Protein AF-A0A8J8WD95-F1 (afdb_monomer_lite)

Organism: Chionoecetes opilio (NCBI:txid41210)

Radius of gyration: 39.75 Å; chains: 1; bounding box: 121×98×75 Å

Sequence (365 aa):
MAEVPPQQRPQPRNYRQRRDVFNDLSDAELIRRYRLDREGILFVTNLVRAALESDTMRNNPLTPELKGLKRLKEEMAALRTPMLAGVMARLGRLSVCCPAPRTPAPRPTPLTCAFNHARLAPCCPTLHTSSSQRGLKEFFDDEKHWGDFEVKVGRAWKIDELRIKSNEDLHKLWYVLLKEKNMLLTMEHACEEDYQLFPSPERIDKVEESMKHLEAVVEERNRAYWLLETGKDGSRPQAMVTDELGRREVKEFTEHAEPNYLNPKFRRERDVADIRKFTLLMKEKQYLEKRKVRIRMRGHVCMLLRRFPHMDMDVLQQKYPDVNVRSLRRQKRSLGHHLYNQIKLWGAREGWEVSCQDVYTCFTV

Foldseek 3Di:
DDDDDDDDDDDDPPPDDPDPVLVVDDPVVCCVPPVQDPVSNVVVCVVCVVVVPPPPCPPPDQDPVNVVVVVVVVVVVVVPDDDDDDDDDDDDDDDDDDDDDDDDDDDDDDDDDDDDDDDDDPPDPPDPPDDDCPDPCLLADDPVCPPPLEDDDDAADDLVVLLVDDPVVLVVVLVVLVSVLNSQVSQVVVCVVVVHDRRPPVSNVSSVVNNVSSVVSVLVVQQVVCCVPPVGRPDQDWDQDQDLLRDGDIDGDDDDPDDLVPDVVNPDDHDPPVSVVSVVVVVVVVVVVVVVVLVVLLLVLLVCCQVPVPDDQVVSCVVPVPDDSVVSNQDPSSHHPVRVVVVVVVCVVPVDPDRSPPVVVVPPD

InterPro domains:
  IPR010729 Large ribosomal subunit protein uL29m, mitochondrial [PF06984] (136-221)
  IPR010729 Large ribosomal subunit protein uL29m, mitochondrial [PTHR21183] (128-271)
  IPR038340 MRP-L47 superfamily, mitochondrial [G3DSA:6.10.330.20] (130-230)

Secondary structure (DSSP, 8-state):
--PPPPPPPPPP--------HHHHS-HHHHHHHH---HHHHHHHHHHHHHHHHS--TTSSPPPHHHHHHHHHHHHHHHT---------------------------------------------------S---GGGGGS--TTSTT-S-----PPPPHHHHHTS-HHHHHHHHHHHHHHHHHHHHHHHHHHHTTPPPS-THHHHHHHHHHHHHHHHHHHHHHHHHHHHTSS--SPPEEEEE-TTS-EEEEEPPP-SS-TTT-GGG-----HHHHHHHHHHHHHHHHHHHHHHHHHHHHHHHHHHHH-TT--HHHHHHH-TTS-HHHHHTSGGGS-HHHHHHHHHHHHHH-----TTSSSSSS--

pLDDT: mean 74.05, std 21.02, range [28.78, 98.19]

Structure (mmCIF, N/CA/C/O backbone):
data_AF-A0A8J8WD95-F1
#
_entry.id   AF-A0A8J8WD95-F1
#
loop_
_atom_site.group_PDB
_atom_site.id
_atom_site.type_symbol
_atom_site.label_atom_id
_atom_site.label_alt_id
_atom_site.label_comp_id
_atom_site.label_asym_id
_atom_site.label_entity_id
_atom_site.label_seq_id
_atom_site.pdbx_PDB_ins_code
_atom_site.Cartn_x
_atom_site.Cartn_y
_atom_site.Cartn_z
_atom_site.occupancy
_atom_site.B_iso_or_equiv
_atom_site.auth_seq_id
_atom_site.auth_comp_id
_atom_site.auth_asym_id
_atom_site.auth_atom_id
_atom_site.pdbx_PDB_model_num
ATOM 1 N N . MET A 1 1 ? 74.984 -5.445 43.202 1.00 45.16 1 MET A N 1
ATOM 2 C CA . MET A 1 1 ? 74.396 -4.121 42.921 1.00 45.16 1 MET A CA 1
ATOM 3 C C . MET A 1 1 ? 74.314 -3.973 41.416 1.00 45.16 1 MET A C 1
ATOM 5 O O . MET A 1 1 ? 75.352 -3.901 40.778 1.00 45.16 1 MET A O 1
ATOM 9 N N . ALA A 1 2 ? 73.110 -4.043 40.855 1.00 46.84 2 ALA A N 1
ATOM 10 C CA . ALA A 1 2 ? 72.855 -3.724 39.456 1.00 46.84 2 ALA A CA 1
ATOM 11 C C . ALA A 1 2 ? 71.794 -2.621 39.461 1.00 46.84 2 ALA A C 1
ATOM 13 O O . ALA A 1 2 ? 70.685 -2.831 39.953 1.00 46.84 2 ALA A O 1
ATOM 14 N N . GLU A 1 3 ? 72.201 -1.426 39.042 1.00 47.44 3 GLU A N 1
ATOM 15 C CA . GLU A 1 3 ? 71.386 -0.215 39.035 1.00 47.44 3 GLU A CA 1
ATOM 16 C C . GLU A 1 3 ? 70.260 -0.338 38.003 1.00 47.44 3 GLU A C 1
ATOM 18 O O . GLU A 1 3 ? 70.488 -0.651 36.835 1.00 47.44 3 GLU A O 1
ATOM 23 N N . VAL A 1 4 ? 69.025 -0.099 38.448 1.00 57.19 4 VAL A N 1
ATOM 24 C CA . VAL A 1 4 ? 67.854 0.006 37.572 1.00 57.19 4 VAL A CA 1
ATOM 25 C C . VAL A 1 4 ? 67.937 1.355 36.846 1.00 57.19 4 VAL A C 1
ATOM 27 O O . VAL A 1 4 ? 68.044 2.383 37.517 1.00 57.19 4 VAL A O 1
ATOM 30 N N . PRO A 1 5 ? 67.885 1.399 35.502 1.00 54.12 5 PRO A N 1
ATOM 31 C CA . PRO A 1 5 ? 67.990 2.656 34.774 1.00 54.12 5 PRO A CA 1
ATOM 32 C C . PRO A 1 5 ? 66.756 3.540 35.032 1.00 54.12 5 PRO A C 1
ATOM 34 O O . PRO A 1 5 ? 65.645 3.024 35.199 1.00 54.12 5 PRO A O 1
ATOM 37 N N . PRO A 1 6 ? 66.917 4.876 35.064 1.00 52.28 6 PRO A N 1
ATOM 38 C CA . PRO A 1 6 ? 65.838 5.786 35.420 1.00 52.28 6 PRO A CA 1
ATOM 39 C C . PRO A 1 6 ? 64.726 5.756 34.365 1.00 52.28 6 PRO A C 1
ATOM 41 O O . PRO A 1 6 ? 64.965 5.943 33.171 1.00 52.28 6 PRO A O 1
ATOM 44 N N . GLN A 1 7 ? 63.486 5.551 34.817 1.00 54.94 7 GLN A N 1
ATOM 45 C CA . GLN A 1 7 ? 62.306 5.658 33.964 1.00 54.94 7 GLN A CA 1
ATOM 46 C C . GLN A 1 7 ? 62.182 7.092 33.433 1.00 54.94 7 GLN A C 1
ATOM 48 O O . GLN A 1 7 ? 62.094 8.054 34.200 1.00 54.94 7 GLN A O 1
ATOM 53 N N . GLN A 1 8 ? 62.166 7.241 32.108 1.00 48.81 8 GLN A N 1
ATOM 54 C CA . GLN A 1 8 ? 61.904 8.521 31.458 1.00 48.81 8 GLN A CA 1
ATOM 55 C C . GLN A 1 8 ? 60.480 8.972 31.809 1.00 48.81 8 GLN A C 1
ATOM 57 O O . GLN A 1 8 ? 59.507 8.282 31.500 1.00 48.81 8 GLN A O 1
ATOM 62 N N . ARG A 1 9 ? 60.342 10.133 32.463 1.00 53.22 9 ARG A N 1
ATOM 63 C CA . ARG A 1 9 ? 59.026 10.743 32.691 1.00 53.22 9 ARG A CA 1
ATOM 64 C C . ARG A 1 9 ? 58.409 11.085 31.328 1.00 53.22 9 ARG A C 1
ATOM 66 O O . ARG A 1 9 ? 59.103 11.687 30.505 1.00 53.22 9 ARG A O 1
ATOM 73 N N . PRO A 1 10 ? 57.139 10.736 31.065 1.00 43.94 10 PRO A N 1
ATOM 74 C CA . PRO A 1 10 ? 56.500 11.086 29.805 1.00 43.94 10 PRO A CA 1
ATOM 75 C C . PRO A 1 10 ? 56.460 12.609 29.655 1.00 43.94 10 PRO A C 1
ATOM 77 O O . PRO A 1 10 ? 56.016 13.321 30.556 1.00 43.94 10 PRO A O 1
ATOM 80 N N . GLN A 1 11 ? 56.936 13.113 28.515 1.00 47.69 11 GLN A N 1
ATOM 81 C CA . GLN A 1 11 ? 56.807 14.530 28.193 1.00 47.69 11 GLN A CA 1
ATOM 82 C C . GLN A 1 11 ? 55.327 14.901 28.017 1.00 47.69 11 GLN A C 1
ATOM 84 O O . GLN A 1 11 ? 54.555 14.097 27.479 1.00 47.69 11 GLN A O 1
ATOM 89 N N . PRO A 1 12 ? 54.905 16.108 28.435 1.00 46.75 12 PRO A N 1
ATOM 90 C CA . PRO A 1 12 ? 53.540 16.555 28.213 1.00 46.75 12 PRO A CA 1
ATOM 91 C C . PRO A 1 12 ? 53.253 16.602 26.708 1.00 46.75 12 PRO A C 1
ATOM 93 O O . PRO A 1 12 ? 54.008 17.177 25.923 1.00 46.75 12 PRO A O 1
ATOM 96 N N . ARG A 1 13 ? 52.137 15.994 26.290 1.00 46.12 13 ARG A N 1
ATOM 97 C CA . ARG A 1 13 ? 51.631 16.156 24.925 1.00 46.12 13 ARG A CA 1
ATOM 98 C C . ARG A 1 13 ? 51.201 17.610 24.761 1.00 46.12 13 ARG A C 1
ATOM 100 O O . ARG A 1 13 ? 50.163 17.999 25.287 1.00 46.12 13 ARG A O 1
ATOM 107 N N . ASN A 1 14 ? 51.973 18.393 24.011 1.00 47.81 14 ASN A N 1
ATOM 108 C CA . ASN A 1 14 ? 51.517 19.688 23.518 1.00 47.81 14 ASN A CA 1
ATOM 109 C C . ASN A 1 14 ? 50.326 19.445 22.582 1.00 47.81 14 ASN A C 1
ATOM 111 O O . ASN A 1 14 ? 50.494 19.114 21.406 1.00 47.81 14 ASN A O 1
ATOM 115 N N . TYR A 1 15 ? 49.109 19.574 23.110 1.00 44.56 15 TYR A N 1
ATOM 116 C CA . TYR A 1 15 ? 47.929 19.721 22.275 1.00 44.56 15 TYR A CA 1
ATOM 117 C C . TYR A 1 15 ? 48.118 21.016 21.489 1.00 44.56 15 TYR A C 1
ATOM 119 O O . TYR A 1 15 ? 48.109 22.103 22.064 1.00 44.56 15 TYR A O 1
ATOM 127 N N . ARG A 1 16 ? 48.334 20.905 20.173 1.00 51.97 16 ARG A N 1
ATOM 128 C CA . ARG A 1 16 ? 48.239 22.067 19.287 1.00 51.97 16 ARG A CA 1
ATOM 129 C C . ARG A 1 16 ? 46.873 22.693 19.551 1.00 51.97 16 ARG A C 1
ATOM 131 O O . ARG A 1 16 ? 45.858 22.025 19.350 1.00 51.97 16 ARG A O 1
ATOM 138 N N . GLN A 1 17 ? 46.861 23.938 20.028 1.00 55.34 17 GLN A N 1
ATOM 139 C CA . GLN A 1 17 ? 45.651 24.753 20.061 1.00 55.34 17 GLN A CA 1
ATOM 140 C C . GLN A 1 17 ? 44.957 24.608 18.703 1.00 55.34 17 GLN A C 1
ATOM 142 O O . GLN A 1 17 ? 45.628 24.592 17.662 1.00 55.34 17 GLN A O 1
ATOM 147 N N . ARG A 1 18 ? 43.633 24.410 18.710 1.00 49.81 18 ARG A N 1
ATOM 148 C CA . ARG A 1 18 ? 42.853 24.373 17.470 1.00 49.81 18 ARG A CA 1
ATOM 149 C C . ARG A 1 18 ? 43.142 25.677 16.729 1.00 49.81 18 ARG A C 1
ATOM 151 O O . ARG A 1 18 ? 42.806 26.740 17.231 1.00 49.81 18 ARG A O 1
ATOM 158 N N . ARG A 1 19 ? 43.823 25.590 15.582 1.00 56.25 19 ARG A N 1
ATOM 159 C CA . ARG A 1 19 ? 44.014 26.748 14.709 1.00 56.25 19 ARG A CA 1
ATOM 160 C C . ARG A 1 19 ? 42.658 27.109 14.138 1.00 56.25 19 ARG A C 1
ATOM 162 O O . ARG A 1 19 ? 41.987 26.239 13.578 1.00 56.25 19 ARG A O 1
ATOM 169 N N . ASP A 1 20 ? 42.267 28.356 14.313 1.00 58.59 20 ASP A N 1
ATOM 170 C CA . ASP A 1 20 ? 40.992 28.847 13.832 1.00 58.59 20 ASP A CA 1
ATOM 171 C C . ASP A 1 20 ? 41.125 29.195 12.346 1.00 58.59 20 ASP A C 1
ATOM 173 O O . ASP A 1 20 ? 41.456 30.313 11.961 1.00 58.59 20 ASP A O 1
ATOM 177 N N . VAL A 1 21 ? 40.949 28.176 11.499 1.00 59.44 21 VAL A N 1
ATOM 178 C CA . VAL A 1 21 ? 41.232 28.217 10.050 1.00 59.44 21 VAL A CA 1
ATOM 179 C C . VAL A 1 21 ? 40.483 29.354 9.339 1.00 59.44 21 VAL A C 1
ATOM 181 O O . VAL A 1 21 ? 40.922 29.808 8.287 1.00 59.44 21 VAL A O 1
ATOM 184 N N . PHE A 1 22 ? 39.375 29.828 9.912 1.00 56.22 22 PHE A N 1
ATOM 185 C CA . PHE A 1 22 ? 38.544 30.886 9.341 1.00 56.22 22 PHE A CA 1
ATOM 186 C C . PHE A 1 22 ? 39.029 32.310 9.646 1.00 56.22 22 PHE A C 1
ATOM 188 O O . PHE A 1 22 ? 38.676 33.208 8.893 1.00 56.22 22 PHE A O 1
ATOM 195 N N . ASN A 1 23 ? 39.843 32.525 10.686 1.00 60.06 23 ASN A N 1
ATOM 196 C CA . ASN A 1 23 ? 40.428 33.844 10.974 1.00 60.06 23 ASN A CA 1
ATOM 197 C C . ASN A 1 23 ? 41.752 34.075 10.226 1.00 60.06 23 ASN A C 1
ATOM 199 O O . ASN A 1 23 ? 42.131 35.218 9.982 1.00 60.06 23 ASN A O 1
ATOM 203 N N . ASP A 1 24 ? 42.433 32.996 9.830 1.00 61.28 24 ASP A N 1
ATOM 204 C CA . ASP A 1 24 ? 43.736 33.062 9.158 1.00 61.28 24 ASP A CA 1
ATOM 205 C C . ASP A 1 24 ? 43.628 33.218 7.624 1.00 61.28 24 ASP A C 1
ATOM 207 O O . ASP A 1 24 ? 44.606 33.585 6.971 1.00 61.28 24 ASP A O 1
ATOM 211 N N . LEU A 1 25 ? 42.468 32.910 7.026 1.00 68.06 25 LEU A N 1
ATOM 212 C CA . LEU A 1 25 ? 42.251 32.907 5.572 1.00 68.06 25 LEU A CA 1
ATOM 213 C C . LEU A 1 25 ? 41.349 34.069 5.151 1.00 68.06 25 LEU A C 1
ATOM 215 O O . LEU A 1 25 ? 40.269 34.257 5.700 1.00 68.06 25 LEU A O 1
ATOM 219 N N . SER A 1 26 ? 41.758 34.810 4.119 1.00 72.12 26 SER A N 1
ATOM 220 C CA . SER A 1 26 ? 40.918 35.871 3.546 1.00 72.12 26 SER A CA 1
ATOM 221 C C . SER A 1 26 ? 39.673 35.299 2.847 1.00 72.12 26 SER A C 1
ATOM 223 O O . SER A 1 26 ? 39.731 34.216 2.257 1.00 72.12 26 SER A O 1
ATOM 225 N N . ASP A 1 27 ? 38.563 36.048 2.827 1.00 68.56 27 ASP A N 1
ATOM 226 C CA . ASP A 1 27 ? 37.309 35.642 2.159 1.00 68.56 27 ASP A CA 1
ATOM 227 C C . ASP A 1 27 ? 37.532 35.191 0.701 1.00 68.56 27 ASP A C 1
ATOM 229 O O . ASP A 1 27 ? 36.915 34.235 0.228 1.00 68.56 27 ASP A O 1
ATOM 233 N N . ALA A 1 28 ? 38.481 35.813 -0.008 1.00 70.25 28 ALA A N 1
ATOM 234 C CA . ALA A 1 28 ? 38.849 35.447 -1.376 1.00 70.25 28 ALA A CA 1
ATOM 235 C C . ALA A 1 28 ? 39.499 34.051 -1.488 1.00 70.25 28 ALA A C 1
ATOM 237 O O . ALA A 1 28 ? 39.297 33.344 -2.481 1.00 70.25 28 ALA A O 1
ATOM 238 N N . GLU A 1 29 ? 40.270 33.626 -0.483 1.00 71.88 29 GLU A N 1
ATOM 239 C CA . GLU A 1 29 ? 40.852 32.280 -0.432 1.00 71.88 29 GLU A CA 1
ATOM 240 C C . GLU A 1 29 ? 39.817 31.213 -0.076 1.00 71.88 29 GLU A C 1
ATOM 242 O O . GLU A 1 29 ? 39.874 30.106 -0.624 1.00 71.88 29 GLU A O 1
ATOM 247 N N . LEU A 1 30 ? 38.853 31.543 0.789 1.00 71.25 30 LEU A N 1
ATOM 248 C CA . LEU A 1 30 ? 37.760 30.640 1.151 1.00 71.25 30 LEU A CA 1
ATOM 249 C C . LEU A 1 30 ? 36.876 30.322 -0.064 1.00 71.25 30 LEU A C 1
ATOM 251 O O . LEU A 1 30 ? 36.576 29.151 -0.313 1.00 71.25 30 LEU A O 1
ATOM 255 N N . ILE A 1 31 ? 36.567 31.329 -0.888 1.00 74.69 31 ILE A N 1
ATOM 256 C CA . ILE A 1 31 ? 35.832 31.149 -2.150 1.00 74.69 31 ILE A CA 1
ATOM 257 C C . ILE A 1 31 ? 36.624 30.251 -3.115 1.00 74.69 31 ILE A C 1
ATOM 259 O O . ILE A 1 31 ? 36.074 29.310 -3.687 1.00 74.69 31 ILE A O 1
ATOM 263 N N . ARG A 1 32 ? 37.935 30.485 -3.288 1.00 72.62 32 ARG A N 1
ATOM 264 C CA . ARG A 1 32 ? 38.754 29.714 -4.244 1.00 72.62 32 ARG A CA 1
ATOM 265 C C . ARG A 1 32 ? 38.947 28.251 -3.852 1.00 72.62 32 ARG A C 1
ATOM 267 O O . ARG A 1 32 ? 38.891 27.390 -4.727 1.00 72.62 32 ARG A O 1
ATOM 274 N N . ARG A 1 33 ? 39.214 27.961 -2.575 1.00 69.44 33 ARG A N 1
ATOM 275 C CA . ARG A 1 33 ? 39.504 26.590 -2.115 1.00 69.44 33 ARG A CA 1
ATOM 276 C C . ARG A 1 33 ? 38.250 25.758 -1.895 1.00 69.44 33 ARG A C 1
ATOM 278 O O . ARG A 1 33 ? 38.267 24.567 -2.190 1.00 69.44 33 ARG A O 1
ATOM 285 N N . TYR A 1 34 ? 37.188 26.377 -1.385 1.00 70.38 34 TYR A N 1
ATOM 286 C CA . TYR A 1 34 ? 36.006 25.656 -0.915 1.00 70.38 34 TYR A CA 1
ATOM 287 C C . TYR A 1 34 ? 34.732 25.979 -1.701 1.00 70.38 34 TYR A C 1
ATOM 289 O O . TYR A 1 34 ? 33.699 25.383 -1.413 1.00 70.38 34 TYR A O 1
ATOM 297 N N . ARG A 1 35 ? 34.796 26.866 -2.711 1.00 72.25 35 ARG A N 1
ATOM 298 C CA . ARG A 1 35 ? 33.649 27.276 -3.548 1.00 72.25 35 ARG A CA 1
ATOM 299 C C . ARG A 1 35 ? 32.431 27.718 -2.725 1.00 72.25 35 ARG A C 1
ATOM 301 O O . ARG A 1 35 ? 31.296 27.455 -3.104 1.00 72.25 35 ARG A O 1
ATOM 308 N N . LEU A 1 36 ? 32.677 28.354 -1.582 1.00 74.44 36 LEU A N 1
ATOM 309 C CA . LEU A 1 36 ? 31.638 28.926 -0.730 1.00 74.44 36 LEU A CA 1
ATOM 310 C C . LEU A 1 36 ? 31.300 30.328 -1.242 1.00 74.44 36 LEU A C 1
ATOM 312 O O . LEU A 1 36 ? 32.198 31.159 -1.335 1.00 74.44 36 LEU A O 1
ATOM 316 N N . ASP A 1 37 ? 30.031 30.602 -1.540 1.00 75.25 37 ASP A N 1
ATOM 317 C CA . ASP A 1 37 ? 29.563 31.966 -1.818 1.00 75.25 37 ASP A CA 1
ATOM 318 C C . ASP A 1 37 ? 29.588 32.818 -0.540 1.00 75.25 37 ASP A C 1
ATOM 320 O O . ASP A 1 37 ? 29.618 32.285 0.570 1.00 75.25 37 ASP A O 1
ATOM 324 N N . ARG A 1 38 ? 29.531 34.152 -0.662 1.00 71.81 38 ARG A N 1
ATOM 325 C CA . ARG A 1 38 ? 29.587 35.078 0.490 1.00 71.81 38 ARG A CA 1
ATOM 326 C C . ARG A 1 38 ? 28.547 34.751 1.575 1.00 71.81 38 ARG A C 1
ATOM 328 O O . ARG A 1 38 ? 28.857 34.811 2.761 1.00 71.81 38 ARG A O 1
ATOM 335 N N . GLU A 1 39 ? 27.339 34.357 1.177 1.00 73.50 39 GLU A N 1
ATOM 336 C CA . GLU A 1 39 ? 26.281 33.914 2.100 1.00 73.50 39 GLU A CA 1
ATOM 337 C C . GLU A 1 39 ? 26.586 32.544 2.725 1.00 73.50 39 GLU A C 1
ATOM 339 O O . GLU A 1 39 ? 26.331 32.329 3.909 1.00 73.50 39 GLU A O 1
ATOM 344 N N . GLY A 1 40 ? 27.210 31.640 1.965 1.00 75.00 40 GLY A N 1
ATOM 345 C CA . GLY A 1 40 ? 27.677 30.343 2.454 1.00 75.00 40 GLY A CA 1
ATOM 346 C C . GLY A 1 40 ? 28.804 30.468 3.481 1.00 75.00 40 GLY A C 1
ATOM 347 O O . GLY A 1 40 ? 28.812 29.736 4.470 1.00 75.00 40 GLY A O 1
ATOM 348 N N . ILE A 1 41 ? 29.712 31.434 3.306 1.00 71.19 41 ILE A N 1
ATOM 349 C CA . ILE A 1 41 ? 30.759 31.752 4.290 1.00 71.19 41 ILE A CA 1
ATOM 350 C C . ILE A 1 41 ? 30.117 32.224 5.601 1.00 71.19 41 ILE A C 1
ATOM 352 O O . ILE A 1 41 ? 30.470 31.734 6.674 1.00 71.19 41 ILE A O 1
ATOM 356 N N . LEU A 1 42 ? 29.123 33.115 5.532 1.00 69.00 42 LEU A N 1
ATOM 357 C CA . LEU A 1 42 ? 28.399 33.597 6.714 1.00 69.00 42 LEU A CA 1
ATOM 358 C C . LEU A 1 42 ? 27.598 32.483 7.399 1.00 69.00 42 LEU A C 1
ATOM 360 O O . LEU A 1 42 ? 27.583 32.401 8.624 1.00 69.00 42 LEU A O 1
ATOM 364 N N . PHE A 1 43 ? 26.976 31.590 6.630 1.00 74.75 43 PHE A N 1
ATOM 365 C CA . PHE A 1 43 ? 26.248 30.450 7.177 1.00 74.75 43 PHE A CA 1
ATOM 366 C C . PHE A 1 43 ? 27.177 29.509 7.950 1.00 74.75 43 PHE A C 1
ATOM 368 O O . PHE A 1 43 ? 26.920 29.217 9.115 1.00 74.75 43 PHE A O 1
ATOM 375 N N . VAL A 1 44 ? 28.292 29.089 7.344 1.00 70.94 44 VAL A N 1
ATOM 376 C CA . VAL A 1 44 ? 29.250 28.167 7.977 1.00 70.94 44 VAL A CA 1
ATOM 377 C C . VAL A 1 44 ? 29.925 28.813 9.185 1.00 70.94 44 VAL A C 1
ATOM 379 O O . VAL A 1 44 ? 30.028 28.178 10.234 1.00 70.94 44 VAL A O 1
ATOM 382 N N . THR A 1 45 ? 30.337 30.078 9.079 1.00 68.88 45 THR A N 1
ATOM 383 C CA . THR A 1 45 ? 30.946 30.792 10.212 1.00 68.88 45 THR A CA 1
ATOM 384 C C . THR A 1 45 ? 29.963 30.945 11.366 1.00 68.88 45 THR A C 1
ATOM 386 O O . THR A 1 45 ? 30.340 30.660 12.493 1.00 68.88 45 THR A O 1
ATOM 389 N N . ASN A 1 46 ? 28.695 31.288 11.127 1.00 70.88 46 ASN A N 1
ATOM 390 C CA . ASN A 1 46 ? 27.695 31.400 12.194 1.00 70.88 46 ASN A CA 1
ATOM 391 C C . ASN A 1 46 ? 27.345 30.044 12.834 1.00 70.88 46 ASN A C 1
ATOM 393 O O . ASN A 1 46 ? 27.143 29.979 14.045 1.00 70.88 46 ASN A O 1
ATOM 397 N N . LEU A 1 47 ? 27.317 28.960 12.050 1.00 70.81 47 LEU A N 1
ATOM 398 C CA . LEU A 1 47 ? 27.026 27.609 12.547 1.00 70.81 47 LEU A CA 1
ATOM 399 C C . LEU A 1 47 ? 28.168 27.052 13.409 1.00 70.81 47 LEU A C 1
ATOM 401 O O . LEU A 1 47 ? 27.934 26.330 14.376 1.00 70.81 47 LEU A O 1
ATOM 405 N N . VAL A 1 48 ? 29.409 27.403 13.063 1.00 63.66 48 VAL A N 1
ATOM 406 C CA . VAL A 1 48 ? 30.619 26.925 13.743 1.00 63.66 48 VAL A CA 1
ATOM 407 C C . VAL A 1 48 ? 31.059 27.870 14.869 1.00 63.66 48 VAL A C 1
ATOM 409 O O . VAL A 1 48 ? 31.643 27.396 15.840 1.00 63.66 48 VAL A O 1
ATOM 412 N N . ARG A 1 49 ? 30.720 29.168 14.818 1.00 64.88 49 ARG A N 1
ATOM 413 C CA . ARG A 1 49 ? 31.054 30.168 15.852 1.00 64.88 49 ARG A CA 1
ATOM 414 C C . ARG A 1 49 ? 30.548 29.749 17.229 1.00 64.88 49 ARG A C 1
ATOM 416 O O . ARG A 1 49 ? 31.332 29.742 18.165 1.00 64.88 49 ARG A O 1
ATOM 423 N N . ALA A 1 50 ? 29.314 29.257 17.335 1.00 59.66 50 ALA A N 1
ATOM 424 C CA . ALA A 1 50 ? 28.783 28.739 18.599 1.00 59.66 50 ALA A CA 1
ATOM 425 C C . ALA A 1 50 ? 29.562 27.517 19.133 1.00 59.66 50 ALA A C 1
ATOM 427 O O . ALA A 1 50 ? 29.686 27.347 20.342 1.00 59.66 50 ALA A O 1
ATOM 428 N N . ALA A 1 51 ? 30.113 26.680 18.246 1.00 58.97 51 ALA A N 1
ATOM 429 C CA . ALA A 1 51 ? 30.912 25.508 18.612 1.00 58.97 51 ALA A CA 1
ATOM 430 C C . ALA A 1 51 ? 32.385 25.841 18.925 1.00 58.97 51 ALA A C 1
ATOM 432 O O . ALA A 1 51 ? 33.057 25.051 19.592 1.00 58.97 51 ALA A O 1
ATOM 433 N N . LEU A 1 52 ? 32.890 26.978 18.434 1.00 55.00 52 LEU A N 1
ATOM 434 C CA . LEU A 1 52 ? 34.229 27.500 18.726 1.00 55.00 52 LEU A CA 1
ATOM 435 C C . LEU A 1 52 ? 34.245 28.404 19.969 1.00 55.00 52 LEU A C 1
ATOM 437 O O . LEU A 1 52 ? 35.198 28.334 20.735 1.00 55.00 52 LEU A O 1
ATOM 441 N N . GLU A 1 53 ? 33.196 29.205 20.187 1.00 55.50 53 GLU A N 1
ATOM 442 C CA . GLU A 1 53 ? 33.025 30.089 21.353 1.00 55.50 53 GLU A CA 1
ATOM 443 C C . GLU A 1 53 ? 32.550 29.339 22.601 1.00 55.50 53 GLU A C 1
ATOM 445 O O . GLU A 1 53 ? 32.770 29.798 23.722 1.00 55.50 53 GLU A O 1
ATOM 450 N N . SER A 1 54 ? 31.911 28.171 22.446 1.00 53.88 54 SER A N 1
ATOM 451 C CA . SER A 1 54 ? 31.617 27.326 23.597 1.00 53.88 54 SER A CA 1
ATOM 452 C C . SER A 1 54 ? 32.925 26.757 24.149 1.00 53.88 54 SER A C 1
ATOM 454 O O . SER A 1 54 ? 33.499 25.831 23.566 1.00 53.88 54 SER A O 1
ATOM 456 N N . ASP A 1 55 ? 33.366 27.268 25.299 1.00 50.16 55 ASP A N 1
ATOM 457 C CA . ASP A 1 55 ? 34.392 26.644 26.134 1.00 50.16 55 ASP A CA 1
ATOM 458 C C . ASP A 1 55 ? 33.884 25.269 26.583 1.00 50.16 55 ASP A C 1
ATOM 460 O O . ASP A 1 55 ? 33.296 25.073 27.651 1.00 50.16 55 ASP A O 1
ATOM 464 N N . THR A 1 56 ? 34.056 24.271 25.721 1.00 52.69 56 THR A N 1
ATOM 465 C CA . THR A 1 56 ? 33.755 22.898 26.090 1.00 52.69 56 THR A CA 1
ATOM 466 C C . THR A 1 56 ? 34.731 22.507 27.200 1.00 52.69 56 THR A C 1
ATOM 468 O O . THR A 1 56 ? 35.927 22.325 26.976 1.00 52.69 56 THR A O 1
ATOM 471 N N . MET A 1 57 ? 34.206 22.318 28.415 1.00 51.66 57 MET A N 1
ATOM 472 C CA . MET A 1 57 ? 34.892 21.785 29.610 1.00 51.66 57 MET A CA 1
ATOM 473 C C . MET A 1 57 ? 35.424 20.347 29.422 1.00 51.66 57 MET A C 1
ATOM 475 O O . MET A 1 57 ? 35.617 19.604 30.379 1.00 51.66 57 MET A O 1
ATOM 479 N N . ARG A 1 58 ? 35.633 19.903 28.182 1.00 51.72 58 ARG A N 1
ATOM 480 C CA . ARG A 1 58 ? 36.090 18.556 27.846 1.00 51.72 58 ARG A CA 1
ATOM 481 C C . ARG A 1 58 ? 37.571 18.353 28.159 1.00 51.72 58 ARG A C 1
ATOM 483 O O . ARG A 1 58 ? 37.974 17.218 28.378 1.00 51.72 58 ARG A O 1
ATOM 490 N N . ASN A 1 59 ? 38.350 19.436 28.215 1.00 50.31 59 ASN A N 1
ATOM 491 C CA . ASN A 1 59 ? 39.806 19.369 28.373 1.00 50.31 59 ASN A CA 1
ATOM 492 C C . ASN A 1 59 ? 40.323 19.829 29.748 1.00 50.31 59 ASN A C 1
ATOM 494 O O . ASN A 1 59 ? 41.509 19.659 30.011 1.00 50.31 59 ASN A O 1
ATOM 498 N N . ASN A 1 60 ? 39.459 20.337 30.636 1.00 54.91 60 ASN A N 1
ATOM 499 C CA . ASN A 1 60 ? 39.809 20.610 32.032 1.00 54.91 60 ASN A CA 1
ATOM 500 C C . ASN A 1 60 ? 39.087 19.603 32.940 1.00 54.91 60 ASN A C 1
ATOM 502 O O . ASN A 1 60 ? 37.872 19.717 33.124 1.00 54.91 60 ASN A O 1
ATOM 506 N N . PRO A 1 61 ? 39.779 18.599 33.510 1.00 51.91 61 PRO A N 1
ATOM 507 C CA . PRO A 1 61 ? 39.158 17.730 34.498 1.00 51.91 61 PRO A CA 1
ATOM 508 C C . PRO A 1 61 ? 38.708 18.577 35.696 1.00 51.91 61 PRO A C 1
ATOM 510 O O . PRO A 1 61 ? 39.502 19.318 36.270 1.00 51.91 61 PRO A O 1
ATOM 513 N N . LEU A 1 62 ? 37.427 18.477 36.071 1.00 59.22 62 LEU A N 1
ATOM 514 C CA . LEU A 1 62 ? 36.898 19.152 37.261 1.00 59.22 62 LEU A CA 1
ATOM 515 C C . LEU A 1 62 ? 37.731 18.734 38.478 1.00 59.22 62 LEU A C 1
ATOM 517 O O . LEU A 1 62 ? 37.805 17.538 38.789 1.00 59.22 62 LEU A O 1
ATOM 521 N N . THR A 1 63 ? 38.335 19.710 39.159 1.00 66.62 63 THR A N 1
ATOM 522 C CA . THR A 1 63 ? 39.022 19.483 40.433 1.00 66.62 63 THR A CA 1
ATOM 523 C C . THR A 1 63 ? 38.042 18.858 41.437 1.00 66.62 63 THR A C 1
ATOM 525 O O . THR A 1 63 ? 36.830 19.093 41.343 1.00 66.62 63 THR A O 1
ATOM 528 N N . PRO A 1 64 ? 38.513 18.023 42.380 1.00 66.81 64 PRO A N 1
ATOM 529 C CA . PRO A 1 64 ? 37.638 17.348 43.342 1.00 66.81 64 PRO A CA 1
ATOM 530 C C . PRO A 1 64 ? 36.748 18.328 44.124 1.00 66.81 64 PRO A C 1
ATOM 532 O O . PRO A 1 64 ? 35.579 18.027 44.357 1.00 66.81 64 PRO A O 1
ATOM 535 N N . GLU A 1 65 ? 37.239 19.536 44.411 1.00 66.25 65 GLU A N 1
ATOM 536 C CA . GLU A 1 65 ? 36.457 20.593 45.064 1.00 66.25 65 GLU A CA 1
ATOM 537 C C . GLU A 1 65 ? 35.302 21.112 44.195 1.00 66.25 65 GLU A C 1
ATOM 539 O O . GLU A 1 65 ? 34.173 21.234 44.668 1.00 66.25 65 GLU A O 1
ATOM 544 N N . LEU A 1 66 ? 35.532 21.330 42.895 1.00 69.12 66 LEU A N 1
ATOM 545 C CA . LEU A 1 66 ? 34.480 21.755 41.965 1.00 69.12 66 LEU A CA 1
ATOM 546 C C . LEU A 1 66 ? 33.447 20.649 41.705 1.00 69.12 66 LEU A C 1
ATOM 548 O O . LEU A 1 66 ? 32.281 20.952 41.451 1.00 69.12 66 LEU A O 1
ATOM 552 N N . LYS A 1 67 ? 33.841 19.370 41.790 1.00 68.06 67 LYS A N 1
ATOM 553 C CA . LYS A 1 67 ? 32.889 18.243 41.762 1.00 68.06 67 LYS A CA 1
ATOM 554 C C . LYS A 1 67 ? 32.016 18.216 43.015 1.00 68.06 67 LYS A C 1
ATOM 556 O O . LYS A 1 67 ? 30.813 18.001 42.886 1.00 68.06 67 LYS A O 1
ATOM 561 N N . GLY A 1 68 ? 32.603 18.464 44.187 1.00 70.12 68 GLY A N 1
ATOM 562 C CA . GLY A 1 68 ? 31.866 18.593 45.446 1.00 70.12 68 GLY A CA 1
ATOM 563 C C . GLY A 1 68 ? 30.861 19.743 45.400 1.00 70.12 68 GLY A C 1
ATOM 564 O O . GLY A 1 68 ? 29.681 19.539 45.659 1.00 70.12 68 GLY A O 1
ATOM 565 N N . LEU A 1 69 ? 31.292 20.924 44.952 1.00 70.69 69 LEU A N 1
ATOM 566 C CA . LEU A 1 69 ? 30.425 22.100 44.835 1.00 70.69 69 LEU A CA 1
ATOM 567 C C . LEU A 1 69 ? 29.295 21.920 43.816 1.00 70.69 69 LEU A C 1
ATOM 569 O O . LEU A 1 69 ? 28.189 22.392 44.060 1.00 70.69 69 LEU A O 1
ATOM 573 N N . LYS A 1 70 ? 29.530 21.227 42.693 1.00 70.19 70 LYS A N 1
ATOM 574 C CA . LYS A 1 70 ? 28.457 20.910 41.736 1.00 70.19 70 LYS A CA 1
ATOM 575 C C . LYS A 1 70 ? 27.421 19.954 42.325 1.00 70.19 70 LYS A C 1
ATOM 577 O O . LYS A 1 70 ? 26.236 20.229 42.180 1.00 70.19 70 LYS A O 1
ATOM 582 N N . ARG A 1 71 ? 27.858 18.910 43.040 1.00 70.88 71 ARG A N 1
ATOM 583 C CA . ARG A 1 71 ? 26.947 17.985 43.734 1.00 70.88 71 ARG A CA 1
ATOM 584 C C . ARG A 1 71 ? 26.131 18.692 44.810 1.00 70.88 71 ARG A C 1
ATOM 586 O O . ARG A 1 71 ? 24.917 18.567 44.814 1.00 70.88 71 ARG A O 1
ATOM 593 N N . LEU A 1 72 ? 26.772 19.524 45.631 1.00 68.38 72 LEU A N 1
ATOM 594 C CA . LEU A 1 72 ? 26.075 20.325 46.641 1.00 68.38 72 LEU A CA 1
ATOM 595 C C . LEU A 1 72 ? 25.078 21.303 46.008 1.00 68.38 72 LEU A C 1
ATOM 597 O O . LEU A 1 72 ? 24.003 21.524 46.549 1.00 68.38 72 LEU A O 1
ATOM 601 N N . LYS A 1 73 ? 25.394 21.874 44.840 1.00 73.38 73 LYS A N 1
ATOM 602 C CA . LYS A 1 73 ? 24.487 22.784 44.128 1.00 73.38 73 LYS A CA 1
ATOM 603 C C . LYS A 1 73 ? 23.277 22.056 43.532 1.00 73.38 73 LYS A C 1
ATOM 605 O O . LYS A 1 73 ? 22.184 22.615 43.542 1.00 73.38 73 LYS A O 1
ATOM 610 N N . GLU A 1 74 ? 23.460 20.830 43.046 1.00 68.38 74 GLU A N 1
ATOM 611 C CA . GLU A 1 74 ? 22.376 19.952 42.582 1.00 68.38 74 GLU A CA 1
ATOM 612 C C . GLU A 1 74 ? 21.503 19.467 43.755 1.00 68.38 74 GLU A C 1
ATOM 614 O O . GLU A 1 74 ? 20.278 19.526 43.671 1.00 68.38 74 GLU A O 1
ATOM 619 N N . GLU A 1 75 ? 22.108 19.110 44.890 1.00 68.38 75 GLU A N 1
ATOM 620 C CA . GLU A 1 75 ? 21.398 18.739 46.123 1.00 68.38 75 GLU A CA 1
ATOM 621 C C . GLU A 1 75 ? 20.614 19.924 46.718 1.00 68.38 75 GLU A C 1
ATOM 623 O O . GLU A 1 75 ? 19.458 19.780 47.114 1.00 68.38 75 GLU A O 1
ATOM 628 N N . MET A 1 76 ? 21.187 21.132 46.709 1.00 64.00 76 MET A N 1
ATOM 629 C CA . MET A 1 76 ? 20.495 22.352 47.145 1.00 64.00 76 MET A CA 1
ATOM 630 C C . MET A 1 76 ? 19.365 22.773 46.195 1.00 64.00 76 MET A C 1
ATOM 632 O O . MET A 1 76 ? 18.394 23.387 46.643 1.00 64.00 76 MET A O 1
ATOM 636 N N . ALA A 1 77 ? 19.468 22.459 44.900 1.00 62.81 77 ALA A N 1
ATOM 637 C CA . ALA A 1 77 ? 18.397 22.695 43.931 1.00 62.81 77 ALA A CA 1
ATOM 638 C C . ALA A 1 77 ? 17.230 21.711 44.120 1.00 62.81 77 ALA A C 1
ATOM 640 O O . ALA A 1 77 ? 16.075 22.114 44.002 1.00 62.81 77 ALA A O 1
ATOM 641 N N . ALA A 1 78 ? 17.513 20.461 44.501 1.00 56.69 78 ALA A N 1
ATOM 642 C CA . ALA A 1 78 ? 16.491 19.463 44.817 1.00 56.69 78 ALA A CA 1
ATOM 643 C C . ALA A 1 78 ? 15.688 19.797 46.093 1.00 56.69 78 ALA A C 1
ATOM 645 O O . ALA A 1 78 ? 14.525 19.422 46.207 1.00 56.69 78 ALA A O 1
ATOM 646 N N . LEU A 1 79 ? 16.272 20.556 47.028 1.00 57.72 79 LEU A N 1
ATOM 647 C CA . LEU A 1 79 ? 15.627 20.962 48.285 1.00 57.72 79 LEU A CA 1
ATOM 648 C C . LEU A 1 79 ? 14.828 22.278 48.199 1.00 57.72 79 LEU A C 1
ATOM 650 O O . LEU A 1 79 ? 14.210 22.685 49.183 1.00 57.72 79 LEU A O 1
ATOM 654 N N . ARG A 1 80 ? 14.804 22.957 47.043 1.00 56.03 80 ARG A N 1
ATOM 655 C CA . ARG A 1 80 ? 13.992 24.167 46.820 1.00 56.03 80 ARG A CA 1
ATOM 656 C C . ARG A 1 80 ? 12.887 23.923 45.797 1.00 56.03 80 ARG A C 1
ATOM 658 O O . ARG A 1 80 ? 12.918 24.445 44.689 1.00 56.03 80 ARG A O 1
ATOM 665 N N . THR A 1 81 ? 11.857 23.201 46.223 1.00 46.69 81 THR A N 1
ATOM 666 C CA . THR A 1 81 ? 10.517 23.280 45.623 1.00 46.69 81 THR A CA 1
ATOM 667 C C . THR A 1 81 ? 9.462 23.353 46.731 1.00 46.69 81 THR A C 1
ATOM 669 O O . THR A 1 81 ? 9.336 22.414 47.512 1.00 46.69 81 THR A O 1
ATOM 672 N N . PRO A 1 82 ? 8.694 24.452 46.851 1.00 50.56 82 PRO A N 1
ATOM 673 C CA . PRO A 1 82 ? 7.463 24.449 47.626 1.00 50.56 82 PRO A CA 1
ATOM 674 C C . PRO A 1 82 ? 6.242 24.273 46.710 1.00 50.56 82 PRO A C 1
ATOM 676 O O . PRO A 1 82 ? 6.088 24.959 45.700 1.00 50.56 82 PRO A O 1
ATOM 679 N N . MET A 1 83 ? 5.353 23.365 47.108 1.00 41.12 83 MET A N 1
ATOM 680 C CA . MET A 1 83 ? 3.957 23.323 46.672 1.00 41.12 83 MET A CA 1
ATOM 681 C C . MET A 1 83 ? 3.145 24.456 47.331 1.00 41.12 83 MET A C 1
ATOM 683 O O . MET A 1 83 ? 3.229 24.598 48.547 1.00 41.12 83 MET A O 1
ATOM 687 N N . LEU A 1 84 ? 2.332 25.193 46.549 1.00 37.03 84 LEU A N 1
ATOM 688 C CA . LEU A 1 84 ? 0.880 25.462 46.734 1.00 37.03 84 LEU A CA 1
ATOM 689 C C . LEU A 1 84 ? 0.388 26.789 46.099 1.00 37.03 84 LEU A C 1
ATOM 691 O O . LEU A 1 84 ? 0.782 27.877 46.495 1.00 37.03 84 LEU A O 1
ATOM 695 N N . ALA A 1 85 ? -0.553 26.621 45.158 1.00 31.81 85 ALA A N 1
ATOM 696 C CA . ALA A 1 85 ? -1.817 27.346 44.932 1.00 31.81 85 ALA A CA 1
ATOM 697 C C . ALA A 1 85 ? -1.894 28.895 44.800 1.00 31.81 85 ALA A C 1
ATOM 699 O O . ALA A 1 85 ? -1.849 29.621 45.781 1.00 31.81 85 ALA A O 1
ATOM 700 N N . GLY A 1 86 ? -2.297 29.341 43.596 1.00 30.98 86 GLY A N 1
ATOM 701 C CA . GLY A 1 86 ? -3.584 30.034 43.373 1.00 30.98 86 GLY A CA 1
ATOM 702 C C . GLY A 1 86 ? -3.703 31.569 43.511 1.00 30.98 86 GLY A C 1
ATOM 703 O O . GLY A 1 86 ? -3.282 32.155 44.495 1.00 30.98 86 GLY A O 1
ATOM 704 N N . VAL A 1 87 ? -4.490 32.145 42.577 1.00 31.81 87 VAL A N 1
ATOM 705 C CA . VAL A 1 87 ? -5.329 33.376 42.667 1.00 31.81 87 VAL A CA 1
ATOM 706 C C . VAL A 1 87 ? -4.823 34.683 41.987 1.00 31.81 87 VAL A C 1
ATOM 708 O O . VAL A 1 87 ? -3.961 35.393 42.479 1.00 31.81 87 VAL A O 1
ATOM 711 N N . MET A 1 88 ? -5.519 35.009 40.879 1.00 30.67 88 MET A N 1
ATOM 712 C CA . MET A 1 88 ? -6.014 36.313 40.359 1.00 30.67 88 MET A CA 1
ATOM 713 C C . MET A 1 88 ? -5.085 37.466 39.890 1.00 30.67 88 MET A C 1
ATOM 715 O O . MET A 1 88 ? -4.630 38.291 40.664 1.00 30.67 88 MET A O 1
ATOM 719 N N . ALA A 1 89 ? -5.066 37.626 38.557 1.00 33.25 89 ALA A N 1
ATOM 720 C CA . ALA A 1 89 ? -5.677 38.719 37.767 1.00 33.25 89 ALA A CA 1
ATOM 721 C C . ALA A 1 89 ? -5.121 40.176 37.721 1.00 33.25 89 ALA A C 1
ATOM 723 O O . ALA A 1 89 ? -4.972 40.861 38.723 1.00 33.25 89 ALA A O 1
ATOM 724 N N . ARG A 1 90 ? -5.123 40.676 36.462 1.00 33.38 90 ARG A N 1
ATOM 725 C CA . ARG A 1 90 ? -5.273 42.062 35.938 1.00 33.38 90 ARG A CA 1
ATOM 726 C C . ARG A 1 90 ? -4.033 42.978 35.830 1.00 33.38 90 ARG A C 1
ATOM 728 O O . ARG A 1 90 ? -3.500 43.434 36.826 1.00 33.38 90 ARG A O 1
ATOM 735 N N . LEU A 1 91 ? -3.714 43.405 34.597 1.00 32.19 91 LEU A N 1
ATOM 736 C CA . LEU A 1 91 ? -3.965 44.749 34.013 1.00 32.19 91 LEU A CA 1
ATOM 737 C C . LEU A 1 91 ? -2.976 45.065 32.867 1.00 32.19 91 LEU A C 1
ATOM 739 O O . LEU A 1 91 ? -1.789 44.787 32.968 1.00 32.19 91 LEU A O 1
ATOM 743 N N . GLY A 1 92 ? -3.471 45.749 31.827 1.00 30.39 92 GLY A N 1
ATOM 744 C CA . GLY A 1 92 ? -2.672 46.702 31.043 1.00 30.39 92 GLY A CA 1
ATOM 745 C C . GLY A 1 92 ? -2.110 46.221 29.703 1.00 30.39 92 GLY A C 1
ATOM 746 O O . GLY A 1 92 ? -0.964 45.800 29.616 1.00 30.39 92 GLY A O 1
ATOM 747 N N . ARG A 1 93 ? -2.882 46.400 28.622 1.00 35.44 93 ARG A N 1
ATOM 748 C CA . ARG A 1 93 ? -2.372 46.426 27.240 1.00 35.44 93 ARG A CA 1
ATOM 749 C C . ARG A 1 93 ? -2.670 47.806 26.644 1.00 35.44 93 ARG A C 1
ATOM 751 O O . ARG A 1 93 ? -3.834 48.171 26.516 1.00 35.44 93 ARG A O 1
ATOM 758 N N . LEU A 1 94 ? -1.622 48.547 26.290 1.00 31.41 94 LEU A N 1
ATOM 759 C CA . LEU A 1 94 ? -1.628 49.719 25.403 1.00 31.41 94 LEU A CA 1
ATOM 760 C C . LEU A 1 94 ? -0.673 49.364 24.244 1.00 31.41 94 LEU A C 1
ATOM 762 O O . LEU A 1 94 ? 0.402 48.837 24.503 1.00 31.41 94 LEU A O 1
ATOM 766 N N . SER A 1 95 ? -1.158 49.349 22.993 1.00 33.44 95 SER A N 1
ATOM 767 C CA . SER A 1 95 ? -1.022 50.437 21.993 1.00 33.44 95 SER A CA 1
ATOM 768 C C . SER A 1 95 ? 0.377 50.387 21.328 1.00 33.44 95 SER A C 1
ATOM 770 O O . SER A 1 95 ? 1.364 50.416 22.043 1.00 33.44 95 SER A O 1
ATOM 772 N N . VAL A 1 96 ? 0.593 50.206 20.014 1.00 33.06 96 VAL A N 1
ATOM 773 C CA . VAL A 1 96 ? 0.200 51.055 18.865 1.00 33.06 96 VAL A CA 1
ATOM 774 C C . VAL A 1 96 ? 0.608 50.371 17.522 1.00 33.06 96 VAL A C 1
ATOM 776 O O . VAL A 1 96 ? 1.675 49.774 17.445 1.00 33.06 96 VAL A O 1
ATOM 779 N N . CYS A 1 97 ? -0.253 50.537 16.500 1.00 28.78 97 CYS A N 1
ATOM 780 C CA . CYS A 1 97 ? -0.123 50.575 15.012 1.00 28.78 97 CYS A CA 1
ATOM 781 C C . CYS A 1 97 ? 0.585 49.489 14.151 1.00 28.78 97 CYS A C 1
ATOM 783 O O . CYS A 1 97 ? 1.805 49.430 14.079 1.00 28.78 97 CYS A O 1
ATOM 785 N N . CYS A 1 98 ? -0.222 48.693 13.415 1.00 33.09 98 CYS A N 1
ATOM 786 C CA . CYS A 1 98 ? -0.674 48.815 11.991 1.00 33.09 98 CYS A CA 1
ATOM 787 C C . CYS A 1 98 ? 0.230 49.526 10.936 1.00 33.09 98 CYS A C 1
ATOM 789 O O . CYS A 1 98 ? 1.020 50.366 11.351 1.00 33.09 98 CYS A O 1
ATOM 791 N N . PRO A 1 99 ? 0.040 49.370 9.586 1.00 49.53 99 PRO A N 1
ATOM 792 C CA . PRO A 1 99 ? -1.091 48.743 8.857 1.00 49.53 99 PRO A CA 1
ATOM 793 C C . PRO A 1 99 ? -0.758 47.902 7.583 1.00 49.53 99 PRO A C 1
ATOM 795 O O . PRO A 1 99 ? 0.293 48.029 6.964 1.00 49.53 99 PRO A O 1
ATOM 798 N N . ALA A 1 100 ? -1.752 47.142 7.104 1.00 34.88 100 ALA A N 1
ATOM 799 C CA . ALA A 1 100 ? -1.960 46.831 5.680 1.00 34.88 100 ALA A CA 1
ATOM 800 C C . ALA A 1 100 ? -3.319 47.428 5.245 1.00 34.88 100 ALA A C 1
ATOM 802 O O . ALA A 1 100 ? -4.258 47.385 6.047 1.00 34.88 100 ALA A O 1
ATOM 803 N N . PRO A 1 101 ? -3.471 47.989 4.029 1.00 52.22 101 PRO A N 1
ATOM 804 C CA . PRO A 1 101 ? -4.701 48.669 3.640 1.00 52.22 101 PRO A CA 1
ATOM 805 C C . PRO A 1 101 ? -5.722 47.732 2.971 1.00 52.22 101 PRO A C 1
ATOM 807 O O . PRO A 1 101 ? -5.410 46.954 2.072 1.00 52.22 101 PRO A O 1
ATOM 810 N N . ARG A 1 102 ? -6.983 47.894 3.378 1.00 46.12 102 ARG A N 1
ATOM 811 C CA . ARG A 1 102 ? -8.189 47.678 2.562 1.00 46.12 102 ARG A CA 1
ATOM 812 C C . ARG A 1 102 ? -9.005 48.966 2.598 1.00 46.12 102 ARG A C 1
ATOM 814 O O . ARG A 1 102 ? -8.921 49.688 3.586 1.00 46.12 102 ARG A O 1
ATOM 821 N N . THR A 1 103 ? -9.846 49.190 1.592 1.00 51.06 103 THR A N 1
ATOM 822 C CA . THR A 1 103 ? -11.189 49.820 1.670 1.00 51.06 103 THR A CA 1
ATOM 823 C C . THR A 1 103 ? -11.774 49.929 0.244 1.00 51.06 103 THR A C 1
ATOM 825 O O . THR A 1 103 ? -11.011 49.814 -0.712 1.00 51.06 103 THR A O 1
ATOM 828 N N . PRO A 1 104 ? -13.086 50.187 0.053 1.00 52.31 104 PRO A N 1
ATOM 829 C CA . PRO A 1 104 ? -14.236 49.532 0.692 1.00 52.31 104 PRO A CA 1
ATOM 830 C C . PRO A 1 104 ? -15.411 49.242 -0.290 1.00 52.31 104 PRO A C 1
ATOM 832 O O . PRO A 1 104 ? -15.401 49.637 -1.450 1.00 52.31 104 PRO A O 1
ATOM 835 N N . ALA A 1 105 ? -16.444 48.556 0.217 1.00 43.94 105 ALA A N 1
ATOM 836 C CA . ALA A 1 105 ? -17.767 48.347 -0.403 1.00 43.94 105 ALA A CA 1
ATOM 837 C C . ALA A 1 105 ? -18.600 49.657 -0.529 1.00 43.94 105 ALA A C 1
ATOM 839 O O . ALA A 1 105 ? -18.174 50.680 0.011 1.00 43.94 105 ALA A O 1
ATOM 840 N N . PRO A 1 106 ? -19.819 49.638 -1.127 1.00 46.72 106 PRO A N 1
ATOM 841 C CA . PRO A 1 106 ? -21.001 49.428 -0.271 1.00 46.72 106 PRO A CA 1
ATOM 842 C C . PRO A 1 106 ? -22.208 48.683 -0.900 1.00 46.72 106 PRO A C 1
ATOM 844 O O . PRO A 1 106 ? -22.640 48.972 -2.005 1.00 46.72 106 PRO A O 1
ATOM 847 N N . ARG A 1 107 ? -22.746 47.759 -0.087 1.00 41.41 107 ARG A N 1
ATOM 848 C CA . ARG A 1 107 ? -24.139 47.520 0.372 1.00 41.41 107 ARG A CA 1
ATOM 849 C C . ARG A 1 107 ? -25.381 47.527 -0.561 1.00 41.41 107 ARG A C 1
ATOM 851 O O . ARG A 1 107 ? -25.391 48.160 -1.605 1.00 41.41 107 ARG A O 1
ATOM 858 N N . PRO A 1 108 ? -26.458 46.829 -0.120 1.00 56.94 108 PRO A N 1
ATOM 859 C CA . PRO A 1 108 ? -27.531 46.299 -0.963 1.00 56.94 108 PRO A CA 1
ATOM 860 C C . PRO A 1 108 ? -28.910 46.941 -0.706 1.00 56.94 108 PRO A C 1
ATOM 862 O O . PRO A 1 108 ? -29.113 47.620 0.299 1.00 56.94 108 PRO A O 1
ATOM 865 N N . THR A 1 109 ? -29.895 46.584 -1.535 1.00 39.59 109 THR A N 1
ATOM 866 C CA . THR A 1 109 ? -31.317 46.522 -1.152 1.00 39.59 109 THR A CA 1
ATOM 867 C C . THR A 1 109 ? -31.981 45.279 -1.765 1.00 39.59 109 THR A C 1
ATOM 869 O O . THR A 1 109 ? -31.586 44.851 -2.851 1.00 39.59 109 THR A O 1
ATOM 872 N N . PRO A 1 110 ? -32.950 44.656 -1.068 1.00 46.78 110 PRO A N 1
ATOM 873 C CA . PRO A 1 110 ? -33.601 43.431 -1.513 1.00 46.78 110 PRO A CA 1
ATOM 874 C C . PRO A 1 110 ? -34.896 43.741 -2.275 1.00 46.78 110 PRO A C 1
ATOM 876 O O . PRO A 1 110 ? -35.652 44.630 -1.886 1.00 46.78 110 PRO A O 1
ATOM 879 N N . LEU A 1 111 ? -35.186 42.957 -3.314 1.00 38.06 111 LEU A N 1
ATOM 880 C CA . LEU A 1 111 ? -36.530 42.857 -3.872 1.00 38.06 111 LEU A CA 1
ATOM 881 C C . LEU A 1 111 ? -37.125 41.494 -3.534 1.00 38.06 111 LEU A C 1
ATOM 883 O O . LEU A 1 111 ? -36.621 40.432 -3.891 1.00 38.06 111 LEU A O 1
ATOM 887 N N . THR A 1 112 ? -38.213 41.611 -2.792 1.00 35.22 112 THR A N 1
ATOM 888 C CA . THR A 1 112 ? -39.323 40.700 -2.577 1.00 35.22 112 THR A CA 1
ATOM 889 C C . THR A 1 112 ? -39.678 39.910 -3.835 1.00 35.22 112 THR A C 1
ATOM 891 O O . THR A 1 112 ? -39.981 40.491 -4.872 1.00 35.22 112 THR A O 1
ATOM 894 N N . CYS A 1 113 ? -39.763 38.588 -3.708 1.00 34.75 113 CYS A N 1
ATOM 895 C CA . CYS A 1 113 ? -40.675 37.800 -4.524 1.00 34.75 113 CYS A CA 1
ATOM 896 C C . CYS A 1 113 ? -41.242 36.674 -3.658 1.00 34.75 113 CYS A C 1
ATOM 898 O O . CYS A 1 113 ? -40.524 35.791 -3.191 1.00 34.75 113 CYS A O 1
ATOM 900 N N . ALA A 1 114 ? -42.536 36.785 -3.380 1.00 36.59 114 ALA A N 1
ATOM 901 C CA . ALA A 1 114 ? -43.346 35.755 -2.762 1.00 36.59 114 ALA A CA 1
ATOM 902 C C . ALA A 1 114 ? -43.521 34.601 -3.749 1.00 36.59 114 ALA A C 1
ATOM 904 O O . ALA A 1 114 ? -43.855 34.879 -4.890 1.00 36.59 114 ALA A O 1
ATOM 905 N N . PHE A 1 115 ? -43.380 33.345 -3.319 1.00 34.69 115 PHE A N 1
ATOM 906 C CA . PHE A 1 115 ? -44.103 32.225 -3.929 1.00 34.69 115 PHE A CA 1
ATOM 907 C C . PHE A 1 115 ? -44.184 31.027 -2.960 1.00 34.69 115 PHE A C 1
ATOM 909 O O . PHE A 1 115 ? -43.197 30.373 -2.647 1.00 34.69 115 PHE A O 1
ATOM 916 N N . ASN A 1 116 ? -45.419 30.796 -2.510 1.00 39.38 116 ASN A N 1
ATOM 917 C CA . ASN A 1 116 ? -46.095 29.543 -2.170 1.00 39.38 116 ASN A CA 1
ATOM 918 C C . ASN A 1 116 ? -45.531 28.579 -1.110 1.00 39.38 116 ASN A C 1
ATOM 920 O O . ASN A 1 116 ? -44.662 27.745 -1.343 1.00 39.38 116 ASN A O 1
ATOM 924 N N . HIS A 1 117 ? -46.246 28.576 0.021 1.00 39.91 117 HIS A N 1
ATOM 925 C CA . HIS A 1 117 ? -46.419 27.435 0.911 1.00 39.91 117 HIS A CA 1
ATOM 926 C C . HIS A 1 117 ? -46.986 26.218 0.162 1.00 39.91 117 HIS A C 1
ATOM 928 O O . HIS A 1 117 ? -48.187 26.138 -0.088 1.00 39.91 117 HIS A O 1
ATOM 934 N N . ALA A 1 118 ? -46.143 25.222 -0.094 1.00 39.88 118 ALA A N 1
ATOM 935 C CA . ALA A 1 118 ? -46.575 23.835 -0.194 1.00 39.88 118 ALA A CA 1
ATOM 936 C C . ALA A 1 118 ? -46.109 23.109 1.074 1.00 39.88 118 ALA A C 1
ATOM 938 O O . ALA A 1 118 ? -44.914 22.955 1.322 1.00 39.88 118 ALA A O 1
ATOM 939 N N . ARG A 1 119 ? -47.070 22.710 1.914 1.00 50.06 119 ARG A N 1
ATOM 940 C CA . ARG A 1 119 ? -46.849 21.807 3.048 1.00 50.06 119 ARG A CA 1
ATOM 941 C C . ARG A 1 119 ? -46.400 20.453 2.499 1.00 50.06 119 ARG A C 1
ATOM 943 O O . ARG A 1 119 ? -47.232 19.678 2.041 1.00 50.06 119 ARG A O 1
ATOM 950 N N . LEU A 1 120 ? -45.107 20.165 2.576 1.00 44.22 120 LEU A N 1
ATOM 951 C CA . LEU A 1 120 ? -44.603 18.798 2.518 1.00 44.22 120 LEU A CA 1
ATOM 952 C C . LEU A 1 120 ? -44.375 18.334 3.953 1.00 44.22 120 LEU A C 1
ATOM 954 O O . LEU A 1 120 ? -43.655 18.967 4.725 1.00 44.22 120 LEU A O 1
ATOM 958 N N . ALA A 1 121 ? -45.083 17.269 4.316 1.00 49.12 121 ALA A N 1
ATOM 959 C CA . ALA A 1 121 ? -44.953 16.598 5.594 1.00 49.12 121 ALA A CA 1
ATOM 960 C C . ALA A 1 121 ? -43.484 16.202 5.833 1.00 49.12 121 ALA A C 1
ATOM 962 O O . ALA A 1 121 ? -42.858 15.643 4.928 1.00 49.12 121 ALA A O 1
ATOM 963 N N . PRO A 1 122 ? -42.921 16.437 7.029 1.00 43.59 122 PRO A N 1
ATOM 964 C CA . PRO A 1 122 ? -41.649 15.843 7.389 1.00 43.59 122 PRO A CA 1
ATOM 965 C C . PRO A 1 122 ? -41.885 14.355 7.663 1.00 43.59 122 PRO A C 1
ATOM 967 O O . PRO A 1 122 ? -42.143 13.943 8.791 1.00 43.59 122 PRO A O 1
ATOM 970 N N . CYS A 1 123 ? -41.795 13.529 6.623 1.00 40.06 123 CYS A N 1
ATOM 971 C CA . CYS A 1 123 ? -41.533 12.102 6.779 1.00 40.06 123 CYS A CA 1
ATOM 972 C C . CYS A 1 123 ? -40.057 11.945 7.165 1.00 40.06 123 CYS A C 1
ATOM 974 O O . CYS A 1 123 ? -39.229 11.533 6.357 1.00 40.06 123 CYS A O 1
ATOM 976 N N . CYS A 1 124 ? -39.706 12.349 8.384 1.00 43.62 124 CYS A N 1
ATOM 977 C CA . CYS A 1 124 ? -38.407 12.028 8.953 1.00 43.62 124 CYS A CA 1
ATOM 978 C C . CYS A 1 124 ? -38.457 10.557 9.385 1.00 43.62 124 CYS A C 1
ATOM 980 O O . CYS A 1 124 ? -39.266 10.235 10.259 1.00 43.62 124 CYS A O 1
ATOM 982 N N . PRO A 1 125 ? -37.625 9.653 8.835 1.00 48.38 125 PRO A N 1
ATOM 983 C CA . PRO A 1 125 ? -37.400 8.386 9.503 1.00 48.38 125 PRO A CA 1
ATOM 984 C C . PRO A 1 125 ? -36.780 8.729 10.857 1.00 48.38 125 PRO A C 1
ATOM 986 O O . PRO A 1 125 ? -35.758 9.412 10.943 1.00 48.38 125 PRO A O 1
ATOM 989 N N . THR A 1 126 ? -37.449 8.329 11.930 1.00 50.59 126 THR A N 1
ATOM 990 C CA . THR A 1 126 ? -36.934 8.440 13.289 1.00 50.59 126 THR A CA 1
ATOM 991 C C . THR A 1 126 ? -35.605 7.699 13.358 1.00 50.59 126 THR A C 1
ATOM 993 O O . THR A 1 126 ? -35.573 6.469 13.375 1.00 50.59 126 THR A O 1
ATOM 996 N N . LEU A 1 127 ? -34.498 8.444 13.373 1.00 46.72 127 LEU A N 1
ATOM 997 C CA . LEU A 1 127 ? -33.199 7.902 13.737 1.00 46.72 127 LEU A CA 1
ATOM 998 C C . LEU A 1 127 ? -33.334 7.366 15.164 1.00 46.72 127 LEU A C 1
ATOM 1000 O O . LEU A 1 127 ? -33.617 8.126 16.089 1.00 46.72 127 LEU A O 1
ATOM 1004 N N . HIS A 1 128 ? -33.175 6.057 15.339 1.00 46.59 128 HIS A N 1
ATOM 1005 C CA . HIS A 1 128 ? -33.089 5.433 16.653 1.00 46.59 128 HIS A CA 1
ATOM 1006 C C . HIS A 1 128 ? -31.858 5.982 17.389 1.00 46.59 128 HIS A C 1
ATOM 1008 O O . HIS A 1 128 ? -30.753 5.461 17.263 1.00 46.59 128 HIS A O 1
ATOM 1014 N N . THR A 1 129 ? -32.030 7.056 18.155 1.00 53.88 129 THR A N 1
ATOM 1015 C CA . THR A 1 129 ? -31.032 7.530 19.111 1.00 53.88 129 THR A CA 1
ATOM 1016 C C . THR A 1 129 ? -31.222 6.765 20.413 1.00 53.88 129 THR A C 1
ATOM 1018 O O . THR A 1 129 ? -31.973 7.187 21.290 1.00 53.88 129 THR A O 1
ATOM 1021 N N . SER A 1 130 ? -30.557 5.624 20.554 1.00 54.75 130 SER A N 1
ATOM 1022 C CA . SER A 1 130 ? -30.436 4.969 21.857 1.00 54.75 130 SER A CA 1
ATOM 1023 C C . SER A 1 130 ? -29.046 4.363 22.032 1.00 54.75 130 SER A C 1
ATOM 1025 O O . SER A 1 130 ? -28.853 3.156 21.924 1.00 54.75 130 SER A O 1
ATOM 1027 N N . SER A 1 131 ? -28.068 5.216 22.326 1.00 59.03 131 SER A N 1
ATOM 1028 C CA . SER A 1 131 ? -26.851 4.821 23.038 1.00 59.03 131 SER A CA 1
ATOM 1029 C C . SER A 1 131 ? -26.293 6.046 23.756 1.00 59.03 131 SER A C 1
ATOM 1031 O O . SER A 1 131 ? -26.160 7.101 23.134 1.00 59.03 131 SER A O 1
ATOM 1033 N N . SER A 1 132 ? -26.000 5.936 25.054 1.00 59.44 132 SER A N 1
ATOM 1034 C CA . SER A 1 132 ? -25.418 7.032 25.829 1.00 59.44 132 SER A CA 1
ATOM 1035 C C . SER A 1 132 ? -24.117 7.495 25.176 1.00 59.44 132 SER A C 1
ATOM 1037 O O . SER A 1 132 ? -23.205 6.700 24.967 1.00 59.44 132 SER A O 1
ATOM 1039 N N . GLN A 1 133 ? -24.029 8.779 24.834 1.00 65.50 133 GLN A N 1
ATOM 1040 C CA . GLN A 1 133 ? -22.751 9.365 24.454 1.00 65.50 133 GLN A CA 1
ATOM 1041 C C . GLN A 1 133 ? -21.926 9.446 25.735 1.00 65.50 133 GLN A C 1
ATOM 1043 O O . GLN A 1 133 ? -22.182 10.305 26.580 1.00 65.50 133 GLN A O 1
ATOM 1048 N N . ARG A 1 134 ? -20.961 8.535 25.920 1.00 71.31 134 ARG A N 1
ATOM 1049 C CA . ARG A 1 134 ? -20.041 8.621 27.069 1.00 71.31 134 ARG A CA 1
ATOM 1050 C C . ARG A 1 134 ? -19.017 9.751 26.864 1.00 71.31 134 ARG A C 1
ATOM 1052 O O . ARG A 1 134 ? -18.204 10.024 27.747 1.00 71.31 134 ARG A O 1
ATOM 1059 N N . GLY A 1 135 ? -19.094 10.446 25.724 1.00 87.19 135 GLY A N 1
ATOM 1060 C CA . GLY A 1 135 ? -18.306 11.626 25.401 1.00 87.19 135 GLY A CA 1
ATOM 1061 C C . GLY A 1 135 ? -16.828 11.269 25.348 1.00 87.19 135 GLY A C 1
ATOM 1062 O O . GLY A 1 135 ? -16.439 10.319 24.676 1.00 87.19 135 GLY A O 1
ATOM 1063 N N . LEU A 1 136 ? -16.009 11.995 26.108 1.00 89.88 136 LEU A N 1
ATOM 1064 C CA . LEU A 1 136 ? -14.567 11.748 26.184 1.00 89.88 136 LEU A CA 1
ATOM 1065 C C . LEU A 1 136 ? -14.202 10.411 26.840 1.00 89.88 136 LEU A C 1
ATOM 1067 O O . LEU A 1 136 ? -13.100 9.921 26.624 1.00 89.88 136 LEU A O 1
ATOM 1071 N N . LYS A 1 137 ? -15.111 9.792 27.605 1.00 88.38 137 LYS A N 1
ATOM 1072 C CA . LYS A 1 137 ? -14.833 8.493 28.228 1.00 88.38 137 LYS A CA 1
ATOM 1073 C C . LYS A 1 137 ? -14.700 7.355 27.211 1.00 88.38 137 LYS A C 1
ATOM 1075 O O . LYS A 1 137 ? -14.203 6.307 27.578 1.00 88.38 137 LYS A O 1
ATOM 1080 N N . GLU A 1 138 ? -15.124 7.543 25.958 1.00 90.94 138 GLU A N 1
ATOM 1081 C CA . GLU A 1 138 ? -14.979 6.528 24.897 1.00 90.94 138 GLU A CA 1
ATOM 1082 C C . GLU A 1 138 ? -13.542 6.412 24.361 1.00 90.94 138 GLU A C 1
ATOM 1084 O O . GLU A 1 138 ? -13.244 5.464 23.645 1.00 90.94 138 GLU A O 1
ATOM 1089 N N . PHE A 1 139 ? -12.658 7.358 24.698 1.00 93.69 139 PHE A N 1
ATOM 1090 C CA . PHE A 1 139 ? -11.228 7.290 24.367 1.00 93.69 139 PHE A CA 1
ATOM 1091 C C . PHE A 1 139 ? -10.412 6.485 25.381 1.00 93.69 139 PHE A C 1
ATOM 1093 O O . PHE A 1 139 ? -9.225 6.255 25.169 1.00 93.69 139 PHE A O 1
ATOM 1100 N N . PHE A 1 140 ? -11.026 6.064 26.482 1.00 91.88 140 PHE A N 1
ATOM 1101 C CA . PHE A 1 140 ? -10.369 5.270 27.507 1.00 91.88 140 PHE A CA 1
ATOM 1102 C C . PHE A 1 140 ? -11.034 3.901 27.583 1.00 91.88 140 PHE A C 1
ATOM 1104 O O . PHE A 1 140 ? -12.242 3.785 27.365 1.00 91.88 140 PHE A O 1
ATOM 1111 N N . ASP A 1 141 ? -10.239 2.876 27.891 1.00 90.31 141 ASP A N 1
ATOM 1112 C CA . ASP A 1 141 ? -10.781 1.548 28.169 1.00 90.31 141 ASP A CA 1
ATOM 1113 C C . ASP A 1 141 ? -11.664 1.600 29.423 1.00 90.31 141 ASP A C 1
ATOM 1115 O O . ASP A 1 141 ? -11.579 2.529 30.239 1.00 90.31 141 ASP A O 1
ATOM 1119 N N . ASP A 1 142 ? -12.518 0.594 29.579 1.00 88.12 142 ASP A N 1
ATOM 1120 C CA . ASP A 1 142 ? -13.340 0.446 30.767 1.00 88.12 142 ASP A CA 1
ATOM 1121 C C . ASP A 1 142 ? -12.449 0.473 32.020 1.00 88.12 142 ASP A C 1
ATOM 1123 O O . ASP A 1 142 ? -11.414 -0.190 32.087 1.00 88.12 142 ASP A O 1
ATOM 1127 N N . GLU A 1 143 ? -12.900 1.194 33.052 1.00 87.25 143 GLU A N 1
ATOM 1128 C CA . GLU A 1 143 ? -12.175 1.401 34.321 1.00 87.25 143 GLU A CA 1
ATOM 1129 C C . GLU A 1 143 ? -11.760 0.080 35.008 1.00 87.25 143 GLU A C 1
ATOM 1131 O O . GLU A 1 143 ? -10.892 0.063 35.874 1.00 87.25 143 GLU A O 1
ATOM 1136 N N . LYS A 1 144 ? -12.371 -1.042 34.610 1.00 86.81 144 LYS A N 1
ATOM 1137 C CA . LYS A 1 144 ? -12.069 -2.393 35.098 1.00 86.81 144 LYS A CA 1
ATOM 1138 C C . LYS A 1 144 ? -10.770 -2.975 34.546 1.00 86.81 144 LYS A C 1
ATOM 1140 O O . LYS A 1 144 ? -10.207 -3.829 35.211 1.00 86.81 144 LYS A O 1
ATOM 1145 N N . HIS A 1 145 ? -10.343 -2.558 33.354 1.00 83.44 145 HIS A N 1
ATOM 1146 C CA . HIS A 1 145 ? -9.152 -3.083 32.673 1.00 83.44 145 HIS A CA 1
ATOM 1147 C C . HIS A 1 145 ? -7.896 -2.246 32.959 1.00 83.44 145 HIS A C 1
ATOM 1149 O O . HIS A 1 145 ? -6.824 -2.510 32.418 1.00 83.44 145 HIS A O 1
ATOM 1155 N N . TRP A 1 146 ? -8.012 -1.199 33.780 1.00 83.94 146 TRP A N 1
ATOM 1156 C CA . TRP A 1 146 ? -6.889 -0.325 34.098 1.00 83.94 146 TRP A CA 1
ATOM 1157 C C . TRP A 1 146 ? -5.876 -1.057 34.984 1.00 83.94 146 TRP A C 1
ATOM 1159 O O . TRP A 1 146 ? -6.197 -1.473 36.095 1.00 83.94 146 TRP A O 1
ATOM 1169 N N . GLY A 1 147 ? -4.638 -1.177 34.503 1.00 79.69 147 GLY A N 1
ATOM 1170 C CA . GLY A 1 147 ? -3.544 -1.844 35.218 1.00 79.69 147 GLY A CA 1
ATOM 1171 C C . GLY A 1 147 ? -3.448 -3.355 34.987 1.00 79.69 147 GLY A C 1
ATOM 1172 O O . GLY A 1 147 ? -2.513 -3.976 35.493 1.00 79.69 147 GLY A O 1
ATOM 1173 N N . ASP A 1 148 ? -4.355 -3.945 34.202 1.00 82.25 148 ASP A N 1
ATOM 1174 C CA . ASP A 1 148 ? -4.236 -5.337 33.772 1.00 82.25 148 ASP A CA 1
ATOM 1175 C C . ASP A 1 148 ? -3.217 -5.459 32.627 1.00 82.25 148 ASP A C 1
ATOM 1177 O O . ASP A 1 148 ? -3.274 -4.733 31.636 1.00 82.25 148 ASP A O 1
ATOM 1181 N N . PHE A 1 149 ? -2.287 -6.414 32.733 1.00 78.44 149 PHE A N 1
ATOM 1182 C CA . PHE A 1 149 ? -1.286 -6.666 31.684 1.00 78.44 149 PHE A CA 1
ATOM 1183 C C . PHE A 1 149 ? -1.861 -7.397 30.460 1.00 78.44 149 PHE A C 1
ATOM 1185 O O . PHE A 1 149 ? -1.3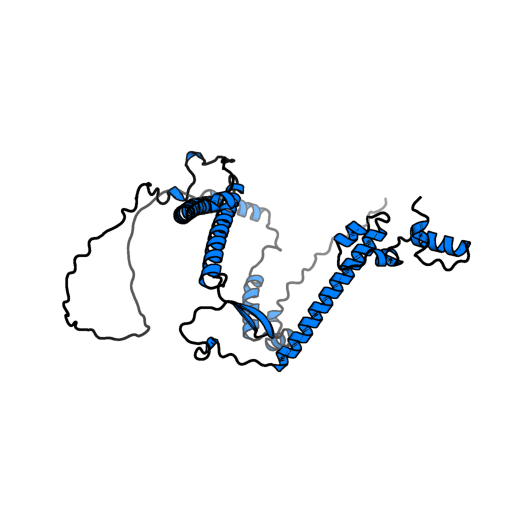13 -7.291 29.362 1.00 78.44 149 PHE A O 1
ATOM 1192 N N . GLU A 1 150 ? -2.951 -8.149 30.640 1.00 84.69 150 GLU A N 1
ATOM 1193 C CA . GLU A 1 150 ? -3.568 -8.963 29.593 1.00 84.69 150 GLU A CA 1
ATOM 1194 C C . GLU A 1 150 ? -5.086 -8.761 29.570 1.00 84.69 150 GLU A C 1
ATOM 1196 O O . GLU A 1 150 ? -5.817 -9.264 30.425 1.00 84.69 150 GLU A O 1
ATOM 1201 N N . VAL A 1 151 ? -5.573 -8.059 28.544 1.00 87.31 151 VAL A N 1
ATOM 1202 C CA . VAL A 1 151 ? -7.007 -7.923 28.272 1.00 87.31 151 VAL A CA 1
ATOM 1203 C C . VAL A 1 151 ? -7.428 -9.023 27.300 1.00 87.31 151 VAL A C 1
ATOM 1205 O O . VAL A 1 151 ? -6.942 -9.109 26.170 1.00 87.31 151 VAL A O 1
ATOM 1208 N N . LYS A 1 152 ? -8.357 -9.886 27.725 1.00 88.06 152 LYS A N 1
ATOM 1209 C CA . LYS A 1 152 ? -8.871 -10.976 26.884 1.00 88.06 152 LYS A CA 1
ATOM 1210 C C . LYS A 1 152 ? -9.726 -10.414 25.753 1.00 88.06 152 LYS A C 1
ATOM 1212 O O . LYS A 1 152 ? -10.871 -10.024 25.970 1.00 88.06 152 LYS A O 1
ATOM 1217 N N . VAL A 1 153 ? -9.194 -10.442 24.536 1.00 90.88 153 VAL A N 1
ATOM 1218 C CA . VAL A 1 153 ? -9.907 -10.013 23.326 1.00 90.88 153 VAL A CA 1
ATOM 1219 C C . VAL A 1 153 ? -10.227 -11.176 22.395 1.00 90.88 153 VAL A C 1
ATOM 1221 O O . VAL A 1 153 ? -9.537 -12.196 22.369 1.00 90.88 153 VAL A O 1
ATOM 1224 N N . GLY A 1 154 ? -11.306 -11.020 21.628 1.00 93.31 154 GLY A N 1
ATOM 1225 C CA . GLY A 1 154 ? -11.721 -11.987 20.616 1.00 93.31 154 GLY A CA 1
ATOM 1226 C C . GLY A 1 154 ? -10.820 -11.997 19.377 1.00 93.31 154 GLY A C 1
ATOM 1227 O O . GLY A 1 154 ? -9.818 -11.289 19.287 1.00 93.31 154 GLY A O 1
ATOM 1228 N N . ARG A 1 155 ? -11.203 -12.811 18.387 1.00 95.44 155 ARG A N 1
ATOM 1229 C CA . ARG A 1 155 ? -10.552 -12.833 17.067 1.00 95.44 155 ARG A CA 1
ATOM 1230 C C . ARG A 1 155 ? -10.963 -11.635 16.204 1.00 95.44 155 ARG A C 1
ATOM 1232 O O . ARG A 1 155 ? -12.050 -11.090 16.386 1.00 95.44 155 ARG A O 1
ATOM 1239 N N . ALA A 1 156 ? -10.147 -11.322 15.200 1.00 96.81 156 ALA A N 1
ATOM 1240 C CA . ALA A 1 156 ? -10.498 -10.377 14.144 1.00 96.81 156 ALA A CA 1
ATOM 1241 C C . ALA A 1 156 ? -11.692 -10.862 13.292 1.00 96.81 156 ALA A C 1
ATOM 1243 O O . ALA A 1 156 ? -11.976 -12.069 13.178 1.00 96.81 156 ALA A O 1
ATOM 1244 N N . TRP A 1 157 ? -12.391 -9.907 12.673 1.00 97.69 157 TRP A N 1
ATOM 1245 C CA . TRP A 1 157 ? -13.471 -10.175 11.725 1.00 97.69 157 TRP A CA 1
ATOM 1246 C C . TRP A 1 157 ? -12.923 -10.825 10.454 1.00 97.69 157 TRP A C 1
ATOM 1248 O O . TRP A 1 157 ? -11.959 -10.342 9.863 1.00 97.69 157 TRP A O 1
ATOM 1258 N N . LYS A 1 158 ? -13.555 -11.919 10.013 1.00 97.50 158 LYS A N 1
ATOM 1259 C CA . LYS A 1 158 ? -13.194 -12.612 8.768 1.00 97.50 158 LYS A CA 1
ATOM 1260 C C . LYS A 1 158 ? -13.966 -12.029 7.589 1.00 97.50 158 LYS A C 1
ATOM 1262 O O . LYS A 1 158 ? -15.141 -11.695 7.729 1.00 97.50 158 LYS A O 1
ATOM 1267 N N . ILE A 1 159 ? -13.339 -12.008 6.415 1.00 97.75 159 ILE A N 1
ATOM 1268 C CA . ILE A 1 159 ? -13.933 -11.507 5.162 1.00 97.75 159 ILE A CA 1
ATOM 1269 C C . ILE A 1 159 ? -15.287 -12.181 4.875 1.00 97.75 159 ILE A C 1
ATOM 1271 O O . ILE A 1 159 ? -16.270 -11.502 4.587 1.00 97.75 159 ILE A O 1
ATOM 1275 N N . ASP A 1 160 ? -15.374 -13.504 5.030 1.00 97.38 160 ASP A N 1
ATOM 1276 C CA . ASP A 1 160 ? -16.596 -14.262 4.724 1.00 97.38 160 ASP A CA 1
ATOM 1277 C C . ASP A 1 160 ? -17.784 -13.899 5.629 1.00 97.38 160 ASP A C 1
ATOM 1279 O O . ASP A 1 160 ? -18.931 -13.907 5.189 1.00 97.38 160 ASP A O 1
ATOM 1283 N N . GLU A 1 161 ? -17.526 -13.511 6.878 1.00 96.56 161 GLU A N 1
ATOM 1284 C CA . GLU A 1 161 ? -18.573 -13.087 7.816 1.00 96.56 161 GLU A CA 1
ATOM 1285 C C . GLU A 1 161 ? -19.099 -11.697 7.474 1.00 96.56 161 GLU A C 1
ATOM 1287 O O . GLU A 1 161 ? -20.297 -11.433 7.593 1.00 96.56 161 GLU A O 1
ATOM 1292 N N . LEU A 1 162 ? -18.205 -10.820 7.013 1.00 97.44 162 LEU A N 1
ATOM 1293 C CA . LEU A 1 162 ? -18.531 -9.462 6.591 1.00 97.44 162 LEU A CA 1
ATOM 1294 C C . LEU A 1 162 ? -19.328 -9.458 5.278 1.00 97.44 162 LEU A C 1
ATOM 1296 O O . LEU A 1 162 ? -20.233 -8.640 5.112 1.00 97.44 162 LEU A O 1
ATOM 1300 N N . ARG A 1 163 ? -19.084 -10.423 4.381 1.00 97.12 163 ARG A N 1
ATOM 1301 C CA . ARG A 1 163 ? -19.851 -10.589 3.132 1.00 97.12 163 ARG A CA 1
ATOM 1302 C C . ARG A 1 163 ? -21.338 -10.864 3.354 1.00 97.12 163 ARG A C 1
ATOM 1304 O O . ARG A 1 163 ? -22.142 -10.462 2.516 1.00 97.12 163 ARG A O 1
ATOM 1311 N N . ILE A 1 164 ? -21.704 -11.494 4.470 1.00 97.31 164 ILE A N 1
ATOM 1312 C CA . ILE A 1 164 ? -23.099 -11.819 4.814 1.00 97.31 164 ILE A CA 1
ATOM 1313 C C . ILE A 1 164 ? -23.852 -10.582 5.344 1.00 97.31 164 ILE A C 1
ATOM 1315 O O . ILE A 1 164 ? -25.080 -10.539 5.317 1.00 97.31 164 ILE A O 1
ATOM 1319 N N . LYS A 1 165 ? -23.143 -9.555 5.831 1.00 97.44 165 LYS A N 1
ATOM 1320 C CA . LYS A 1 165 ? -23.753 -8.374 6.465 1.00 97.44 165 LYS A CA 1
ATOM 1321 C C . LYS A 1 165 ? -24.214 -7.322 5.455 1.00 97.44 165 LYS A C 1
ATOM 1323 O O . LYS A 1 165 ? -23.627 -7.162 4.382 1.00 97.44 165 LYS A O 1
ATOM 1328 N N . SER A 1 166 ? -25.245 -6.566 5.836 1.00 97.50 166 SER A N 1
ATOM 1329 C CA . SER A 1 166 ? -25.767 -5.434 5.062 1.00 97.50 166 SER A CA 1
ATOM 1330 C C . SER A 1 166 ? -24.775 -4.259 5.039 1.00 97.50 166 SER A C 1
ATOM 1332 O O . SER A 1 166 ? -23.964 -4.115 5.952 1.00 97.50 166 SER A O 1
ATOM 1334 N N . ASN A 1 167 ? -24.831 -3.393 4.018 1.00 96.88 167 ASN A N 1
ATOM 1335 C CA . ASN A 1 167 ? -23.963 -2.203 3.950 1.00 96.88 167 ASN A CA 1
ATOM 1336 C C . ASN A 1 167 ? -24.191 -1.241 5.131 1.00 96.88 167 ASN A C 1
ATOM 1338 O O . ASN A 1 167 ? -23.240 -0.632 5.615 1.00 96.88 167 ASN A O 1
ATOM 1342 N N . GLU A 1 168 ? -25.428 -1.139 5.628 1.00 97.19 168 GLU A N 1
ATOM 1343 C CA . GLU A 1 168 ? -25.751 -0.328 6.807 1.00 97.19 168 GLU A CA 1
ATOM 1344 C C . GLU A 1 168 ? -25.060 -0.855 8.070 1.00 97.19 168 GLU A C 1
ATOM 1346 O O . GLU A 1 168 ? -24.534 -0.073 8.864 1.00 97.19 168 GLU A O 1
ATOM 1351 N N . ASP A 1 169 ? -25.020 -2.178 8.249 1.00 96.94 169 ASP A N 1
ATOM 1352 C CA . ASP A 1 169 ? -24.351 -2.798 9.393 1.00 96.94 169 ASP A CA 1
ATOM 1353 C C . ASP A 1 169 ? -22.830 -2.706 9.283 1.00 96.94 169 ASP A C 1
ATOM 1355 O O . ASP A 1 169 ? -22.173 -2.449 10.290 1.00 96.94 169 ASP A O 1
ATOM 1359 N N . LEU A 1 170 ? -22.263 -2.848 8.077 1.00 97.31 170 LEU A N 1
ATOM 1360 C CA . LEU A 1 170 ? -20.829 -2.629 7.851 1.00 97.31 170 LEU A CA 1
ATOM 1361 C C . LEU A 1 170 ? -20.426 -1.187 8.185 1.00 97.31 170 LEU A C 1
ATOM 1363 O O . LEU A 1 170 ? -19.405 -0.969 8.832 1.00 97.31 170 LEU A O 1
ATOM 1367 N N . HIS A 1 171 ? -21.253 -0.209 7.806 1.00 97.12 171 HIS A N 1
ATOM 1368 C CA . HIS A 1 171 ? -21.020 1.198 8.126 1.00 97.12 171 HIS A CA 1
ATOM 1369 C C . HIS A 1 171 ? -21.070 1.457 9.639 1.00 97.12 171 HIS A C 1
ATOM 1371 O O . HIS A 1 171 ? -20.193 2.124 10.184 1.00 97.12 171 HIS A O 1
ATOM 1377 N N . LYS A 1 172 ? -22.046 0.882 10.357 1.00 97.25 172 LYS A N 1
ATOM 1378 C CA . LYS A 1 172 ? -22.092 0.957 11.830 1.00 97.25 172 LYS A CA 1
ATOM 1379 C C . LYS A 1 172 ? -20.869 0.286 12.461 1.00 97.25 172 LYS A C 1
ATOM 1381 O O . LYS A 1 172 ? -20.264 0.851 13.371 1.00 97.25 172 LYS A O 1
ATOM 1386 N N . LEU A 1 173 ? -20.490 -0.892 11.966 1.00 97.06 173 LEU A N 1
ATOM 1387 C CA . LEU A 1 173 ? -19.346 -1.655 12.461 1.00 97.06 173 LEU A CA 1
ATOM 1388 C C . LEU A 1 173 ? -18.026 -0.900 12.267 1.00 97.06 173 LEU A C 1
ATOM 1390 O O . LEU A 1 173 ? -17.201 -0.897 13.177 1.00 97.06 173 LEU A O 1
ATOM 1394 N N . TRP A 1 174 ? -17.853 -0.205 11.139 1.00 97.50 174 TRP A N 1
ATOM 1395 C CA . TRP A 1 174 ? -16.692 0.653 10.900 1.00 97.50 174 TRP A CA 1
ATOM 1396 C C . TRP A 1 174 ? -16.499 1.675 12.023 1.00 97.50 174 TRP A C 1
ATOM 1398 O O . TRP A 1 174 ? -15.399 1.804 12.550 1.00 97.50 174 TRP A O 1
ATOM 1408 N N . TYR A 1 175 ? -17.567 2.351 12.457 1.00 96.25 175 TYR A N 1
ATOM 1409 C CA . TYR A 1 175 ? -17.475 3.313 13.559 1.00 96.25 175 TYR A CA 1
ATOM 1410 C C . TYR A 1 175 ? -17.217 2.660 14.915 1.00 96.25 175 TYR A C 1
ATOM 1412 O O . TYR A 1 175 ? -16.518 3.246 15.736 1.00 96.25 175 TYR A O 1
ATOM 1420 N N . VAL A 1 176 ? -17.737 1.457 15.164 1.00 96.06 176 VAL A N 1
ATOM 1421 C CA . VAL A 1 176 ? -17.405 0.710 16.388 1.00 96.06 176 VAL A CA 1
ATOM 1422 C C . VAL A 1 176 ? -15.905 0.405 16.433 1.00 96.06 176 VAL A C 1
ATOM 1424 O O . VAL A 1 176 ? -15.259 0.707 17.433 1.00 96.06 176 VAL A O 1
ATOM 1427 N N . LEU A 1 177 ? -15.339 -0.105 15.335 1.00 96.69 177 LEU A N 1
ATOM 1428 C CA . LEU A 1 177 ? -13.905 -0.394 15.232 1.00 96.69 177 LEU A CA 1
ATOM 1429 C C . LEU A 1 177 ? -13.043 0.871 15.244 1.00 96.69 177 LEU A C 1
ATOM 1431 O O . LEU A 1 177 ? -11.955 0.864 15.805 1.00 96.69 177 LEU A O 1
ATOM 1435 N N . LEU A 1 178 ? -13.521 1.968 14.658 1.00 97.06 178 LEU A N 1
ATOM 1436 C CA . LEU A 1 178 ? -12.802 3.237 14.659 1.00 97.06 178 LEU A CA 1
ATOM 1437 C C . LEU A 1 178 ? -12.678 3.815 16.073 1.00 97.06 178 LEU A C 1
ATOM 1439 O O . LEU A 1 178 ? -11.620 4.322 16.434 1.00 97.06 178 LEU A O 1
ATOM 1443 N N . LYS A 1 179 ? -13.741 3.730 16.882 1.00 95.50 179 LYS A N 1
ATOM 1444 C CA . LYS A 1 179 ? -13.698 4.173 18.283 1.00 95.50 179 LYS A CA 1
ATOM 1445 C C . LYS A 1 179 ? -12.733 3.332 19.106 1.00 95.50 179 LYS A C 1
ATOM 1447 O O . LYS A 1 179 ? -11.907 3.888 19.816 1.00 95.50 179 LYS A O 1
ATOM 1452 N N . GLU A 1 180 ? -12.792 2.019 18.925 1.00 95.00 180 GLU A N 1
ATOM 1453 C CA . GLU A 1 180 ? -11.855 1.075 19.525 1.00 95.00 180 GLU A CA 1
ATOM 1454 C C . GLU A 1 180 ? -10.401 1.387 19.130 1.00 95.00 180 GLU A C 1
ATOM 1456 O O . GLU A 1 180 ? -9.540 1.529 19.991 1.00 95.00 180 GLU A O 1
ATOM 1461 N N . LYS A 1 181 ? -10.123 1.586 17.835 1.00 96.25 181 LYS A N 1
ATOM 1462 C CA . LYS A 1 181 ? -8.789 1.963 17.347 1.00 96.25 181 LYS A CA 1
ATOM 1463 C C . LYS A 1 181 ? -8.304 3.263 17.988 1.00 96.25 181 LYS A C 1
ATOM 1465 O O . LYS A 1 181 ? -7.164 3.331 18.430 1.00 96.25 181 LYS A O 1
ATOM 1470 N N . ASN A 1 182 ? -9.158 4.282 18.052 1.00 96.44 182 ASN A N 1
ATOM 1471 C CA . ASN A 1 182 ? -8.795 5.566 18.647 1.00 96.44 182 ASN A CA 1
ATOM 1472 C C . ASN A 1 182 ? -8.499 5.441 20.145 1.00 96.44 182 ASN A C 1
ATOM 1474 O O . ASN A 1 182 ? -7.532 6.037 20.602 1.00 96.44 182 ASN A O 1
ATOM 1478 N N . MET A 1 183 ? -9.288 4.648 20.875 1.00 94.69 183 MET A N 1
ATOM 1479 C CA . MET A 1 183 ? -9.071 4.343 22.291 1.00 94.69 183 MET A CA 1
ATOM 1480 C C . MET A 1 183 ? -7.735 3.615 22.528 1.00 94.69 183 MET A C 1
ATOM 1482 O O . MET A 1 183 ? -7.030 3.883 23.500 1.00 94.69 183 MET A O 1
ATOM 1486 N N . LEU A 1 184 ? -7.354 2.702 21.631 1.00 94.81 184 LEU A N 1
ATOM 1487 C CA . LEU A 1 184 ? -6.078 1.991 21.730 1.00 94.81 184 LEU A CA 1
ATOM 1488 C C . LEU A 1 184 ? -4.885 2.885 21.406 1.00 94.81 184 LEU A C 1
ATOM 1490 O O . LEU A 1 184 ? -3.879 2.795 22.095 1.00 94.81 184 LEU A O 1
ATOM 1494 N N . LEU A 1 185 ? -5.005 3.773 20.416 1.00 95.50 185 LEU A N 1
ATOM 1495 C CA . LEU A 1 185 ? -3.950 4.734 20.080 1.00 95.50 185 LEU A CA 1
ATOM 1496 C C . LEU A 1 185 ? -3.715 5.750 21.206 1.00 95.50 185 LEU A C 1
ATOM 1498 O O . LEU A 1 185 ? -2.574 6.111 21.480 1.00 95.50 185 LEU A O 1
ATOM 1502 N N . THR A 1 186 ? -4.774 6.203 21.886 1.00 94.19 186 THR A N 1
ATOM 1503 C CA . THR A 1 186 ? -4.626 7.066 23.069 1.00 94.19 186 THR A CA 1
ATOM 1504 C C . THR A 1 186 ? -3.949 6.331 24.220 1.00 94.19 186 THR A C 1
ATOM 1506 O O . THR A 1 186 ? -3.111 6.919 24.898 1.00 94.19 186 THR A O 1
ATOM 1509 N N . MET A 1 187 ? -4.265 5.049 24.418 1.00 92.19 187 MET A N 1
ATOM 1510 C CA . MET A 1 187 ? -3.605 4.217 25.426 1.00 92.19 187 MET A CA 1
ATOM 1511 C C . MET A 1 187 ? -2.139 3.930 25.074 1.00 92.19 187 MET A C 1
ATOM 1513 O O . MET A 1 187 ? -1.285 4.005 25.948 1.00 92.19 187 MET A O 1
ATOM 1517 N N . GLU A 1 188 ? -1.832 3.650 23.807 1.00 93.12 188 GLU A N 1
ATOM 1518 C CA . GLU A 1 188 ? -0.466 3.421 23.321 1.00 93.12 188 GLU A CA 1
ATOM 1519 C C . GLU A 1 188 ? 0.410 4.643 23.572 1.00 93.12 188 GLU A C 1
ATOM 1521 O O . GLU A 1 188 ? 1.492 4.519 24.144 1.00 93.12 188 GLU A O 1
ATOM 1526 N N . HIS A 1 189 ? -0.107 5.825 23.238 1.00 94.44 189 HIS A N 1
ATOM 1527 C CA . HIS A 1 189 ? 0.593 7.074 23.484 1.00 94.44 189 HIS A CA 1
ATOM 1528 C C . HIS A 1 189 ? 0.817 7.334 24.980 1.00 94.44 189 HIS A C 1
ATOM 1530 O O . HIS A 1 189 ? 1.922 7.689 25.374 1.00 94.44 189 HIS A O 1
ATOM 1536 N N . ALA A 1 190 ? -0.192 7.097 25.826 1.00 92.38 190 ALA A N 1
ATOM 1537 C CA . ALA A 1 190 ? -0.051 7.246 27.275 1.00 92.38 190 ALA A CA 1
ATOM 1538 C C . ALA A 1 190 ? 0.985 6.269 27.863 1.00 92.38 190 ALA A C 1
ATOM 1540 O O . ALA A 1 190 ? 1.810 6.662 28.683 1.00 92.38 190 ALA A O 1
ATOM 1541 N N . CYS A 1 191 ? 1.000 5.009 27.411 1.00 90.88 191 CYS A N 1
ATOM 1542 C CA . CYS A 1 191 ? 2.016 4.037 27.818 1.00 90.88 191 CYS A CA 1
ATOM 1543 C C . CYS A 1 191 ? 3.424 4.458 27.375 1.00 90.88 191 CYS A C 1
ATOM 1545 O O . CYS A 1 191 ? 4.375 4.275 28.132 1.00 90.88 191 CYS A O 1
ATOM 1547 N N . GLU A 1 192 ? 3.566 5.026 26.175 1.00 93.38 192 GLU A N 1
ATOM 1548 C CA . GLU A 1 192 ? 4.843 5.550 25.685 1.00 93.38 192 GLU A CA 1
ATOM 1549 C C . GLU A 1 192 ? 5.335 6.733 26.536 1.00 93.38 192 GLU A C 1
ATOM 1551 O O . GLU A 1 192 ? 6.508 6.760 26.914 1.00 93.38 192 GLU A O 1
ATOM 1556 N N . GLU A 1 193 ? 4.447 7.667 26.900 1.00 95.81 193 GLU A N 1
ATOM 1557 C CA . GLU A 1 193 ? 4.764 8.798 27.788 1.00 95.81 193 GLU A CA 1
ATOM 1558 C C . GLU A 1 193 ? 5.169 8.342 29.199 1.00 95.81 193 GLU A C 1
ATOM 1560 O O . GLU A 1 193 ? 6.138 8.857 29.766 1.00 95.81 193 GLU A O 1
ATOM 1565 N N . ASP A 1 194 ? 4.473 7.340 29.740 1.00 92.31 194 ASP A N 1
ATOM 1566 C CA . ASP A 1 194 ? 4.733 6.773 31.067 1.00 92.31 194 ASP A CA 1
ATOM 1567 C C . ASP A 1 194 ? 5.880 5.740 31.079 1.00 92.31 194 ASP A C 1
ATOM 1569 O O . ASP A 1 194 ? 6.214 5.196 32.137 1.00 92.31 194 ASP A O 1
ATOM 1573 N N . TYR A 1 195 ? 6.505 5.463 29.926 1.00 90.94 195 TYR A N 1
ATOM 1574 C CA . TYR A 1 195 ? 7.527 4.422 29.736 1.00 90.94 195 TYR A CA 1
ATOM 1575 C C . TYR A 1 195 ? 7.076 3.024 30.202 1.00 90.94 195 TYR A C 1
ATOM 1577 O O . TYR A 1 195 ? 7.861 2.241 30.749 1.00 90.94 195 TYR A O 1
ATOM 1585 N N . GLN A 1 196 ? 5.804 2.700 29.982 1.00 89.00 196 GLN A N 1
ATOM 1586 C CA . GLN A 1 196 ? 5.194 1.413 30.301 1.00 89.00 196 GLN A CA 1
ATOM 1587 C C . GLN A 1 196 ? 5.019 0.554 29.047 1.00 89.00 196 GLN A C 1
ATOM 1589 O O . GLN A 1 196 ? 4.895 1.044 27.926 1.00 89.00 196 GLN A O 1
ATOM 1594 N N . LEU A 1 197 ? 5.007 -0.767 29.234 1.00 88.44 197 LEU A N 1
ATOM 1595 C CA . LEU A 1 197 ? 4.690 -1.692 28.151 1.00 88.44 197 LEU A CA 1
ATOM 1596 C C . LEU A 1 197 ? 3.189 -1.656 27.867 1.00 88.44 197 LEU A C 1
ATOM 1598 O O . LEU A 1 197 ? 2.381 -1.716 28.792 1.00 88.44 197 LEU A O 1
ATOM 1602 N N . PHE A 1 198 ? 2.833 -1.605 26.586 1.00 86.94 198 PHE A N 1
ATOM 1603 C CA . PHE A 1 198 ? 1.440 -1.576 26.167 1.00 86.94 198 PHE A CA 1
ATOM 1604 C C . PHE A 1 198 ? 0.712 -2.882 26.539 1.00 86.94 198 PHE A C 1
ATOM 1606 O O . PHE A 1 198 ? 1.187 -3.967 26.174 1.00 86.94 198 PHE A O 1
ATOM 1613 N N . PRO A 1 199 ? -0.454 -2.806 27.209 1.00 85.31 199 PRO A N 1
ATOM 1614 C CA . PRO A 1 199 ? -1.281 -3.975 27.474 1.00 85.31 199 PRO A CA 1
ATOM 1615 C C . PRO A 1 199 ? -1.788 -4.596 26.165 1.00 85.31 199 PRO A C 1
ATOM 1617 O O . PRO A 1 199 ? -2.586 -4.002 25.443 1.00 85.31 199 PRO A O 1
ATOM 1620 N N . SER A 1 200 ? -1.372 -5.827 25.854 1.00 87.31 200 SER A N 1
ATOM 1621 C CA . SER A 1 200 ? -1.848 -6.611 24.695 1.00 87.31 200 SER A CA 1
ATOM 1622 C C . SER A 1 200 ? -1.801 -5.887 23.321 1.00 87.31 200 SER A C 1
ATOM 1624 O O . SER A 1 200 ? -2.850 -5.575 22.747 1.00 87.31 200 SER A O 1
ATOM 1626 N N . PRO A 1 201 ? -0.612 -5.680 22.713 1.00 89.69 201 PRO A N 1
ATOM 1627 C CA . PRO A 1 201 ? -0.469 -4.983 21.420 1.00 89.69 201 PRO A CA 1
ATOM 1628 C C . PRO A 1 201 ? -1.218 -5.654 20.263 1.00 89.69 201 PRO A C 1
ATOM 1630 O O . PRO A 1 201 ? -1.695 -4.979 19.355 1.00 89.69 201 PRO A O 1
ATOM 1633 N N . GLU A 1 202 ? -1.439 -6.968 20.346 1.00 92.81 202 GLU A N 1
ATOM 1634 C CA . GLU A 1 202 ? -2.207 -7.727 19.354 1.00 92.81 202 GLU A CA 1
ATOM 1635 C C . GLU A 1 202 ? -3.629 -7.189 19.125 1.00 92.81 202 GLU A C 1
ATOM 1637 O O . GLU A 1 202 ? -4.247 -7.476 18.100 1.00 92.81 202 GLU A O 1
ATOM 1642 N N . ARG A 1 203 ? -4.199 -6.461 20.095 1.00 94.25 203 ARG A N 1
ATOM 1643 C CA . ARG A 1 203 ? -5.536 -5.873 19.971 1.00 94.25 203 ARG A CA 1
ATOM 1644 C C . ARG A 1 203 ? -5.581 -4.839 18.845 1.00 94.25 203 ARG A C 1
ATOM 1646 O O . ARG A 1 203 ? -6.550 -4.829 18.088 1.00 94.25 203 ARG A O 1
ATOM 1653 N N . ILE A 1 204 ? -4.525 -4.037 18.696 1.00 94.62 204 ILE A N 1
ATOM 1654 C CA . ILE A 1 204 ? -4.394 -3.045 17.619 1.00 94.62 204 ILE A CA 1
ATOM 1655 C C . ILE A 1 204 ? -4.354 -3.760 16.267 1.00 94.62 204 ILE A C 1
ATOM 1657 O O . ILE A 1 204 ? -5.150 -3.436 15.383 1.00 94.62 204 ILE A O 1
ATOM 1661 N N . ASP A 1 205 ? -3.520 -4.795 16.148 1.00 95.50 205 ASP A N 1
ATOM 1662 C CA . ASP A 1 205 ? -3.386 -5.583 14.919 1.00 95.50 205 ASP A CA 1
ATOM 1663 C C . ASP A 1 205 ? -4.720 -6.222 14.504 1.00 95.50 205 ASP A C 1
ATOM 1665 O O . ASP A 1 205 ? -5.126 -6.129 13.346 1.00 95.50 205 ASP A O 1
ATOM 1669 N N . LYS A 1 206 ? -5.457 -6.813 15.457 1.00 96.81 206 LYS A N 1
ATOM 1670 C CA . LYS A 1 206 ? -6.770 -7.446 15.211 1.00 96.81 206 LYS A CA 1
ATOM 1671 C C . LYS A 1 206 ? -7.822 -6.437 14.737 1.00 96.81 206 LYS A C 1
ATOM 1673 O O . LYS A 1 206 ? -8.661 -6.765 13.888 1.00 96.81 206 LYS A O 1
ATOM 1678 N N . VAL A 1 207 ? -7.808 -5.219 15.282 1.00 97.06 207 VAL A N 1
ATOM 1679 C CA . VAL A 1 207 ? -8.714 -4.138 14.864 1.00 97.06 207 VAL A CA 1
ATOM 1680 C C . VAL A 1 207 ? -8.334 -3.636 13.473 1.00 97.06 207 VAL A C 1
ATOM 1682 O O . VAL A 1 207 ? -9.210 -3.503 12.620 1.00 97.06 207 VAL A O 1
ATOM 1685 N N . GLU A 1 208 ? -7.045 -3.421 13.206 1.00 97.00 208 GLU A N 1
ATOM 1686 C CA . GLU A 1 208 ? -6.567 -2.972 11.898 1.00 97.00 208 GLU A CA 1
ATOM 1687 C C . GLU A 1 208 ? -6.841 -4.008 10.800 1.00 97.00 208 GLU A C 1
ATOM 1689 O O . GLU A 1 208 ? -7.314 -3.654 9.719 1.00 97.00 208 GLU A O 1
ATOM 1694 N N . GLU A 1 209 ? -6.622 -5.291 11.087 1.00 97.75 209 GLU A N 1
ATOM 1695 C CA . GLU A 1 209 ? -6.974 -6.399 10.199 1.00 97.75 209 GLU A CA 1
ATOM 1696 C C . GLU A 1 209 ? -8.481 -6.407 9.895 1.00 97.75 209 GLU A C 1
ATOM 1698 O O . GLU A 1 209 ? -8.887 -6.480 8.735 1.00 97.75 209 GLU A O 1
ATOM 1703 N N . SER A 1 210 ? -9.321 -6.233 10.921 1.00 97.88 210 SER A N 1
ATOM 1704 C CA . SER A 1 210 ? -10.778 -6.152 10.751 1.00 97.88 210 SER A CA 1
ATOM 1705 C C . SER A 1 210 ? -11.201 -4.953 9.891 1.00 97.88 210 SER A C 1
ATOM 1707 O O . SER A 1 210 ? -12.102 -5.084 9.062 1.00 97.88 210 SER A O 1
ATOM 1709 N N . MET A 1 211 ? -10.548 -3.795 10.050 1.00 98.00 211 MET A N 1
ATOM 1710 C CA . MET A 1 211 ? -10.805 -2.606 9.226 1.00 98.00 211 MET A CA 1
ATOM 1711 C C . MET A 1 211 ? -10.387 -2.820 7.765 1.00 98.00 211 MET A C 1
ATOM 1713 O O . MET A 1 211 ? -11.160 -2.489 6.869 1.00 98.00 211 MET A O 1
ATOM 1717 N N . LYS A 1 212 ? -9.227 -3.442 7.512 1.00 98.19 212 LYS A N 1
ATOM 1718 C CA . LYS A 1 212 ? -8.777 -3.802 6.153 1.00 98.19 212 LYS A CA 1
ATOM 1719 C C . LYS A 1 212 ? -9.735 -4.782 5.478 1.00 98.19 212 LYS A C 1
ATOM 1721 O O . LYS A 1 212 ? -10.055 -4.627 4.304 1.00 98.19 212 LYS A O 1
ATOM 1726 N N . HIS A 1 213 ? -10.231 -5.777 6.215 1.00 98.19 213 HIS A N 1
ATOM 1727 C CA . HIS A 1 213 ? -11.221 -6.719 5.692 1.00 98.19 213 HIS A CA 1
ATOM 1728 C C . HIS A 1 213 ? -12.557 -6.043 5.363 1.00 98.19 213 HIS A C 1
ATOM 1730 O O . HIS A 1 213 ? -13.169 -6.376 4.350 1.00 98.19 213 HIS A O 1
ATOM 1736 N N . LEU A 1 214 ? -13.005 -5.089 6.187 1.00 97.62 214 LEU A N 1
ATOM 1737 C CA . LEU A 1 214 ? -14.197 -4.288 5.896 1.00 97.62 214 LEU A CA 1
ATOM 1738 C C . LEU A 1 214 ? -14.045 -3.479 4.611 1.00 97.62 214 LEU A C 1
ATOM 1740 O O . LEU A 1 214 ? -14.930 -3.533 3.757 1.00 97.62 214 LEU A O 1
ATOM 1744 N N . GLU A 1 215 ? -12.930 -2.764 4.472 1.00 97.31 215 GLU A N 1
ATOM 1745 C CA . GLU A 1 215 ? -12.621 -1.974 3.281 1.00 97.31 215 GLU A CA 1
ATOM 1746 C C . GLU A 1 215 ? -12.592 -2.866 2.036 1.00 97.31 215 GLU A C 1
ATOM 1748 O O . GLU A 1 215 ? -13.314 -2.593 1.081 1.00 97.31 215 GLU A O 1
ATOM 1753 N N . ALA A 1 216 ? -11.907 -4.011 2.098 1.00 97.44 216 ALA A N 1
ATOM 1754 C CA . ALA A 1 216 ? -11.842 -4.967 0.995 1.00 97.44 216 ALA A CA 1
ATOM 1755 C C . ALA A 1 216 ? -13.224 -5.493 0.558 1.00 97.44 216 ALA A C 1
ATOM 1757 O O . ALA A 1 216 ? -13.484 -5.615 -0.638 1.00 97.44 216 ALA A O 1
ATOM 1758 N N . VAL A 1 217 ? -14.136 -5.789 1.496 1.00 98.00 217 VAL A N 1
ATOM 1759 C CA . VAL A 1 217 ? -15.503 -6.240 1.159 1.00 98.00 217 VAL A CA 1
ATOM 1760 C C . VAL A 1 217 ? -16.313 -5.122 0.504 1.00 98.00 217 VAL A C 1
ATOM 1762 O O . VAL A 1 217 ? -17.071 -5.372 -0.436 1.00 98.00 217 VAL A O 1
ATOM 1765 N N . VAL A 1 218 ? -16.171 -3.885 0.983 1.00 96.94 218 VAL A N 1
ATOM 1766 C CA . VAL A 1 218 ? -16.856 -2.726 0.395 1.00 96.94 218 VAL A CA 1
ATOM 1767 C C . VAL A 1 218 ? -16.296 -2.415 -0.996 1.00 96.94 218 VAL A C 1
ATOM 1769 O O . VAL A 1 218 ? -17.072 -2.192 -1.926 1.00 96.94 218 VAL A O 1
ATOM 1772 N N . GLU A 1 219 ? -14.977 -2.470 -1.175 1.00 95.62 219 GLU A N 1
ATOM 1773 C CA . GLU A 1 219 ? -14.314 -2.338 -2.474 1.00 95.62 219 GLU A CA 1
ATOM 1774 C C . GLU A 1 219 ? -14.745 -3.434 -3.453 1.00 95.62 219 GLU A C 1
ATOM 1776 O O . GLU A 1 219 ? -15.076 -3.127 -4.596 1.00 95.62 219 GLU A O 1
ATOM 1781 N N . GLU A 1 220 ? -14.812 -4.696 -3.014 1.00 95.94 220 GLU A N 1
ATOM 1782 C CA . GLU A 1 220 ? -15.292 -5.828 -3.818 1.00 95.94 220 GLU A CA 1
ATOM 1783 C C . GLU A 1 220 ? -16.719 -5.574 -4.329 1.00 95.94 220 GLU A C 1
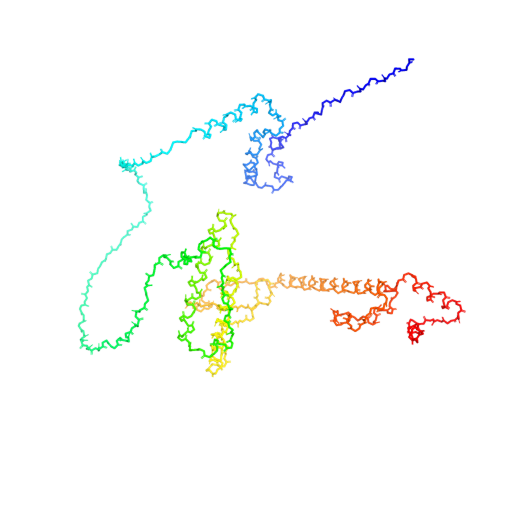ATOM 1785 O O . GLU A 1 220 ? -16.985 -5.712 -5.528 1.00 95.94 220 GLU A O 1
ATOM 1790 N N . ARG A 1 221 ? -17.624 -5.138 -3.441 1.00 96.12 221 ARG A N 1
ATOM 1791 C CA . ARG A 1 221 ? -19.018 -4.805 -3.782 1.00 96.12 221 ARG A CA 1
ATOM 1792 C C . ARG A 1 221 ? -19.102 -3.641 -4.765 1.00 96.12 221 ARG A C 1
ATOM 1794 O O . ARG A 1 221 ? -19.804 -3.742 -5.771 1.00 96.12 221 ARG A O 1
ATOM 1801 N N . ASN A 1 222 ? -18.368 -2.561 -4.504 1.00 95.56 222 ASN A N 1
ATOM 1802 C CA . ASN A 1 222 ? -18.345 -1.386 -5.373 1.00 95.56 222 ASN A CA 1
ATOM 1803 C C . ASN A 1 222 ? -17.786 -1.734 -6.753 1.00 95.56 222 ASN A C 1
ATOM 1805 O O . ASN A 1 222 ? -18.377 -1.378 -7.769 1.00 95.56 222 ASN A O 1
ATOM 1809 N N . ARG A 1 223 ? -16.682 -2.480 -6.807 1.00 95.56 223 ARG A N 1
ATOM 1810 C CA . ARG A 1 223 ? -16.070 -2.929 -8.058 1.00 95.56 223 ARG A CA 1
ATOM 1811 C C . ARG A 1 223 ? -17.029 -3.795 -8.871 1.00 95.56 223 ARG A C 1
ATOM 1813 O O . ARG A 1 223 ? -17.126 -3.600 -10.079 1.00 95.56 223 ARG A O 1
ATOM 1820 N N . ALA A 1 224 ? -17.742 -4.721 -8.229 1.00 96.00 224 ALA A N 1
ATOM 1821 C CA . ALA A 1 224 ? -18.742 -5.551 -8.896 1.00 96.00 224 ALA A CA 1
ATOM 1822 C C . ALA A 1 224 ? -19.887 -4.707 -9.479 1.00 96.00 224 ALA A C 1
ATOM 1824 O O . ALA A 1 224 ? -20.255 -4.899 -10.636 1.00 96.00 224 ALA A O 1
ATOM 1825 N N . TYR A 1 225 ? -20.396 -3.736 -8.714 1.00 96.19 225 TYR A N 1
ATOM 1826 C CA . TYR A 1 225 ? -21.427 -2.805 -9.176 1.00 96.19 225 TYR A CA 1
ATOM 1827 C C . TYR A 1 225 ? -20.966 -1.991 -10.396 1.00 96.19 225 TYR A C 1
ATOM 1829 O O . TYR A 1 225 ? -21.618 -2.005 -11.438 1.00 96.19 225 TYR A O 1
ATOM 1837 N N . TRP A 1 226 ? -19.799 -1.346 -10.317 1.00 96.38 226 TRP A N 1
ATOM 1838 C CA . TRP A 1 226 ? -19.270 -0.532 -11.417 1.00 96.38 226 TRP A CA 1
ATOM 1839 C C . TRP A 1 226 ? -18.961 -1.347 -12.675 1.00 96.38 226 TRP A C 1
ATOM 1841 O O . TRP A 1 226 ? -19.161 -0.862 -13.795 1.00 96.38 226 TRP A O 1
ATOM 1851 N N . LEU A 1 227 ? -18.514 -2.593 -12.506 1.00 96.38 227 LEU A N 1
ATOM 1852 C CA . LEU A 1 227 ? -18.240 -3.486 -13.624 1.00 96.38 227 LEU A CA 1
ATOM 1853 C C . LEU A 1 227 ? -19.527 -3.881 -14.358 1.00 96.38 227 LEU A C 1
ATOM 1855 O O . LEU A 1 227 ? -19.499 -4.007 -15.578 1.00 96.38 227 LEU A O 1
ATOM 1859 N N . LEU A 1 228 ? -20.647 -4.034 -13.646 1.00 96.25 228 LEU A N 1
ATOM 1860 C CA . LEU A 1 228 ? -21.947 -4.331 -14.251 1.00 96.25 228 LEU A CA 1
ATOM 1861 C C . LEU A 1 228 ? -22.560 -3.107 -14.943 1.00 96.25 228 LEU A C 1
ATOM 1863 O O . LEU A 1 228 ? -23.026 -3.223 -16.071 1.00 96.25 228 LEU A O 1
ATOM 1867 N N . GLU A 1 229 ? -22.518 -1.938 -14.300 1.00 95.38 229 GLU A N 1
ATOM 1868 C CA . GLU A 1 229 ? -23.149 -0.717 -14.822 1.00 95.38 229 GLU A CA 1
ATOM 1869 C C . GLU A 1 229 ? -22.332 -0.053 -15.941 1.00 95.38 229 GLU A C 1
ATOM 1871 O O . GLU A 1 229 ? -22.863 0.364 -16.967 1.00 95.38 229 GLU A O 1
ATOM 1876 N N . THR A 1 230 ? -21.016 0.086 -15.746 1.00 94.44 230 THR A N 1
ATOM 1877 C CA . THR A 1 230 ? -20.130 0.858 -16.642 1.00 94.44 230 THR A CA 1
ATOM 1878 C C . THR A 1 230 ? -19.148 -0.021 -17.418 1.00 94.44 230 THR A C 1
ATOM 1880 O O . THR A 1 230 ? -18.528 0.446 -18.376 1.00 94.44 230 THR A O 1
ATOM 1883 N N . GLY A 1 231 ? -18.943 -1.273 -16.999 1.00 94.31 231 GLY A N 1
ATOM 1884 C CA . GLY A 1 231 ? -17.871 -2.121 -17.530 1.00 94.31 231 GLY A CA 1
ATOM 1885 C C . GLY A 1 231 ? -16.473 -1.726 -17.040 1.00 94.31 231 GLY A C 1
ATOM 1886 O O . GLY A 1 231 ? -15.476 -2.184 -17.596 1.00 94.31 231 GLY A O 1
ATOM 1887 N N . LYS A 1 232 ? -16.378 -0.855 -16.027 1.00 91.25 232 LYS A N 1
ATOM 1888 C CA . LYS A 1 232 ? -15.120 -0.356 -15.447 1.00 91.25 232 LYS A CA 1
ATOM 1889 C C . LYS A 1 232 ? -15.087 -0.655 -13.952 1.00 91.25 232 LYS A C 1
ATOM 1891 O O . LYS A 1 232 ? -16.120 -0.839 -13.333 1.00 91.25 232 LYS A O 1
ATOM 1896 N N . ASP A 1 233 ? -13.908 -0.676 -13.355 1.00 85.62 233 ASP A N 1
ATOM 1897 C CA . ASP A 1 233 ? -13.660 -1.074 -11.966 1.00 85.62 233 ASP A CA 1
ATOM 1898 C C . ASP A 1 233 ? -14.004 -0.006 -10.909 1.00 85.62 233 ASP A C 1
ATOM 1900 O O . ASP A 1 233 ? -13.733 -0.210 -9.728 1.00 85.62 233 ASP A O 1
ATOM 1904 N N . GLY A 1 234 ? -14.603 1.128 -11.298 1.00 85.88 234 GLY A N 1
ATOM 1905 C CA . GLY A 1 234 ? -14.948 2.233 -10.388 1.00 85.88 234 GLY A CA 1
ATOM 1906 C C . GLY A 1 234 ? -13.738 2.924 -9.753 1.00 85.88 234 GLY A C 1
ATOM 1907 O O . GLY A 1 234 ? -13.887 3.887 -9.003 1.00 85.88 234 GLY A O 1
ATOM 1908 N N . SER A 1 235 ? -12.534 2.438 -10.051 1.00 88.94 235 SER A N 1
ATOM 1909 C CA . SER A 1 235 ? -11.280 3.006 -9.599 1.00 88.94 235 SER A CA 1
ATOM 1910 C C . SER A 1 235 ? -11.026 4.349 -10.269 1.00 88.94 235 SER A C 1
ATOM 1912 O O . SER A 1 235 ? -11.520 4.659 -11.358 1.00 88.94 235 SER A O 1
ATOM 1914 N N . ARG A 1 236 ? -10.209 5.158 -9.598 1.00 92.50 236 ARG A N 1
ATOM 1915 C CA . ARG A 1 236 ? -9.776 6.452 -10.110 1.00 92.50 236 ARG A CA 1
ATOM 1916 C C . ARG A 1 236 ? -9.169 6.285 -11.510 1.00 92.50 236 ARG A C 1
ATOM 1918 O O . ARG A 1 236 ? -8.288 5.444 -11.670 1.00 92.50 236 ARG A O 1
ATOM 1925 N N . PRO A 1 237 ? -9.584 7.071 -12.520 1.00 92.75 237 PRO A N 1
ATOM 1926 C CA . PRO A 1 237 ? -9.117 6.870 -13.884 1.00 92.75 237 PRO A CA 1
ATOM 1927 C C . PRO A 1 237 ? -7.615 7.155 -13.997 1.00 92.75 237 PRO A C 1
ATOM 1929 O O . PRO A 1 237 ? -7.103 8.141 -13.455 1.00 92.75 237 PRO A O 1
ATOM 1932 N N . GLN A 1 238 ? -6.913 6.284 -14.723 1.00 94.50 238 GLN A N 1
ATOM 1933 C CA . GLN A 1 238 ? -5.460 6.327 -14.877 1.00 94.50 238 GLN A CA 1
ATOM 1934 C C . GLN A 1 238 ? -5.073 6.283 -16.355 1.00 94.50 238 GLN A C 1
ATOM 1936 O O . GLN A 1 238 ? -5.757 5.667 -17.174 1.00 94.50 238 GLN A O 1
ATOM 1941 N N . ALA A 1 239 ? -3.947 6.904 -16.699 1.00 93.25 239 ALA A N 1
ATOM 1942 C CA . ALA A 1 239 ? -3.347 6.764 -18.019 1.00 93.25 239 ALA A CA 1
ATOM 1943 C C . ALA A 1 239 ? -1.831 6.606 -17.935 1.00 93.25 239 ALA A C 1
ATOM 1945 O O . ALA A 1 239 ? -1.170 7.151 -17.052 1.00 93.25 239 ALA A O 1
ATOM 1946 N N . MET A 1 240 ? -1.271 5.892 -18.909 1.00 94.75 240 MET A N 1
ATOM 1947 C CA . MET A 1 240 ? 0.173 5.806 -19.106 1.00 94.75 240 MET A CA 1
ATOM 1948 C C . MET A 1 240 ? 0.680 7.134 -19.668 1.00 94.75 240 MET A C 1
ATOM 1950 O O . MET A 1 240 ? 0.494 7.432 -20.849 1.00 94.75 240 MET A O 1
ATOM 1954 N N . VAL A 1 241 ? 1.326 7.932 -18.823 1.00 90.94 241 VAL A N 1
ATOM 1955 C CA . VAL A 1 241 ? 1.869 9.240 -19.190 1.00 90.94 241 VAL A CA 1
ATOM 1956 C C . VAL A 1 241 ? 3.391 9.168 -19.180 1.00 90.94 241 VAL A C 1
ATOM 1958 O O . VAL A 1 241 ? 4.008 8.464 -18.386 1.00 90.94 241 VAL A O 1
ATOM 1961 N N . THR A 1 242 ? 4.015 9.878 -20.118 1.00 89.25 242 THR A N 1
ATOM 1962 C CA . THR A 1 242 ? 5.468 10.057 -20.096 1.00 89.25 242 THR A CA 1
ATOM 1963 C C . THR A 1 242 ? 5.801 11.260 -19.226 1.00 89.25 242 THR A C 1
ATOM 1965 O O . THR A 1 242 ? 5.405 12.381 -19.556 1.00 89.25 242 THR A O 1
ATOM 1968 N N . ASP A 1 243 ? 6.501 10.998 -18.130 1.00 86.75 243 ASP A N 1
ATOM 1969 C CA . ASP A 1 243 ? 6.980 11.979 -17.164 1.00 86.75 243 ASP A CA 1
ATOM 1970 C C . ASP A 1 243 ? 8.021 12.936 -17.782 1.00 86.75 243 ASP A C 1
ATOM 1972 O O . ASP A 1 243 ? 8.515 12.720 -18.894 1.00 86.75 243 ASP A O 1
ATOM 1976 N N . GLU A 1 244 ? 8.374 13.992 -17.054 1.00 81.50 244 GLU A N 1
ATOM 1977 C CA . GLU A 1 244 ? 9.370 15.001 -17.437 1.00 81.50 244 GLU A CA 1
ATOM 1978 C C . GLU A 1 244 ? 10.730 14.384 -17.762 1.00 81.50 244 GLU A C 1
ATOM 1980 O O . GLU A 1 244 ? 11.414 14.828 -18.676 1.00 81.50 244 GLU A O 1
ATOM 1985 N N . LEU A 1 245 ? 11.090 13.294 -17.083 1.00 84.12 245 LEU A N 1
ATOM 1986 C CA . LEU A 1 245 ? 12.333 12.560 -17.323 1.00 84.12 245 LEU A CA 1
ATOM 1987 C C . LEU A 1 245 ? 12.221 11.498 -18.434 1.00 84.12 245 LEU A C 1
ATOM 1989 O O . LEU A 1 245 ? 13.121 10.673 -18.598 1.00 84.12 245 LEU A O 1
ATOM 1993 N N . GLY A 1 246 ? 11.113 11.456 -19.182 1.00 85.19 246 GLY A N 1
ATOM 1994 C CA . GLY A 1 246 ? 10.889 10.483 -20.260 1.00 85.19 246 GLY A CA 1
ATOM 1995 C C . GLY A 1 246 ? 10.490 9.081 -19.798 1.00 85.19 246 GLY A C 1
ATOM 1996 O O . GLY A 1 246 ? 10.477 8.142 -20.598 1.00 85.19 246 GLY A O 1
ATOM 1997 N N . ARG A 1 247 ? 10.186 8.912 -18.509 1.00 88.75 247 ARG A N 1
ATOM 1998 C CA . ARG A 1 247 ? 9.759 7.637 -17.918 1.00 88.75 247 ARG A CA 1
ATOM 1999 C C . ARG A 1 247 ? 8.273 7.423 -18.182 1.00 88.75 247 ARG A C 1
ATOM 2001 O O . ARG A 1 247 ? 7.501 8.370 -18.117 1.00 88.75 247 ARG A O 1
ATOM 2008 N N . ARG A 1 248 ? 7.867 6.190 -18.491 1.00 90.56 248 ARG A N 1
ATOM 2009 C CA . ARG A 1 248 ? 6.445 5.838 -18.605 1.00 90.56 248 ARG A CA 1
ATOM 2010 C C . ARG A 1 248 ? 5.933 5.493 -17.218 1.00 90.56 248 ARG A C 1
ATOM 2012 O O . ARG A 1 248 ? 6.348 4.479 -16.664 1.00 90.56 248 ARG A O 1
ATOM 2019 N N . GLU A 1 249 ? 5.068 6.337 -16.685 1.00 91.44 249 GLU A N 1
ATOM 2020 C CA . GLU A 1 249 ? 4.470 6.166 -15.368 1.00 91.44 249 GLU A CA 1
ATOM 2021 C C . GLU A 1 249 ? 2.948 6.176 -15.499 1.00 91.44 249 GLU A C 1
ATOM 2023 O O . GLU A 1 249 ? 2.373 6.852 -16.359 1.00 91.44 249 GLU A O 1
ATOM 2028 N N . VAL A 1 250 ? 2.290 5.376 -14.666 1.00 94.75 250 VAL A N 1
ATOM 2029 C CA . VAL A 1 250 ? 0.834 5.388 -14.562 1.00 94.75 250 VAL A CA 1
ATOM 2030 C C . VAL A 1 250 ? 0.463 6.620 -13.753 1.00 94.75 250 VAL A C 1
ATOM 2032 O O . VAL A 1 250 ? 0.800 6.716 -12.576 1.00 94.75 250 VAL A O 1
ATOM 2035 N N . LYS A 1 251 ? -0.188 7.586 -14.398 1.00 91.75 251 LYS A N 1
ATOM 2036 C CA . LYS A 1 251 ? -0.645 8.807 -13.746 1.00 91.75 251 LYS A CA 1
ATOM 2037 C C . LYS A 1 251 ? -2.131 8.701 -13.452 1.00 91.75 251 LYS A C 1
ATOM 2039 O O . LYS A 1 251 ? -2.937 8.529 -14.366 1.00 91.75 251 LYS A O 1
ATOM 2044 N N . GLU A 1 252 ? -2.476 8.869 -12.184 1.00 93.94 252 GLU A N 1
ATOM 2045 C CA . GLU A 1 252 ? -3.859 9.002 -11.740 1.00 93.94 252 GLU A CA 1
ATOM 2046 C C . GLU A 1 252 ? -4.374 10.417 -12.016 1.00 93.94 252 GLU A C 1
ATOM 2048 O O . GLU A 1 252 ? -3.708 11.411 -11.702 1.00 93.94 252 GLU A O 1
ATOM 2053 N N . PHE A 1 253 ? -5.562 10.530 -12.607 1.00 91.25 253 PHE A N 1
ATOM 2054 C CA . PHE A 1 253 ? -6.131 11.833 -12.934 1.00 91.25 253 PHE A CA 1
ATOM 2055 C C . PHE A 1 253 ? -6.753 12.508 -11.711 1.00 91.25 253 PHE A C 1
ATOM 2057 O O . PHE A 1 253 ? -7.470 11.895 -10.924 1.00 91.25 253 PHE A O 1
ATOM 2064 N N . THR A 1 254 ? -6.471 13.793 -11.532 1.00 90.69 254 THR A N 1
ATOM 2065 C CA . THR A 1 254 ? -7.124 14.676 -10.557 1.00 90.69 254 THR A CA 1
ATOM 2066 C C . THR A 1 254 ? -8.293 15.406 -11.203 1.00 90.69 254 THR A C 1
ATOM 2068 O O . THR A 1 254 ? -8.270 15.691 -12.399 1.00 90.69 254 THR A O 1
ATOM 2071 N N . GLU A 1 255 ? -9.297 15.737 -10.401 1.00 91.62 255 GLU A N 1
ATOM 2072 C CA . GLU A 1 255 ? -10.402 16.581 -10.842 1.00 91.62 255 GLU A CA 1
ATOM 2073 C C . GLU A 1 255 ? -9.920 18.028 -11.024 1.00 91.62 255 GLU A C 1
ATOM 2075 O O . GLU A 1 255 ? -9.174 18.569 -10.201 1.00 91.62 255 GLU A O 1
ATOM 2080 N N . HIS A 1 256 ? -10.323 18.655 -12.129 1.00 89.88 256 HIS A N 1
ATOM 2081 C CA . HIS A 1 256 ? -9.975 20.032 -12.467 1.00 89.88 256 HIS A CA 1
ATOM 2082 C C . HIS A 1 256 ? -11.211 20.784 -12.947 1.00 89.88 256 HIS A C 1
ATOM 2084 O O . HIS A 1 256 ? -12.023 20.231 -13.682 1.00 89.88 256 HIS A O 1
ATOM 2090 N N . ALA A 1 257 ? -11.322 22.056 -12.556 1.00 94.00 257 ALA A N 1
ATOM 2091 C CA . ALA A 1 257 ? -12.411 22.927 -12.998 1.00 94.00 257 ALA A CA 1
ATOM 2092 C C . ALA A 1 257 ? -12.304 23.286 -14.490 1.00 94.00 257 ALA A C 1
ATOM 2094 O O . ALA A 1 257 ? -13.313 23.457 -15.165 1.00 94.00 257 ALA A O 1
ATOM 2095 N N . GLU A 1 258 ? -11.076 23.390 -15.002 1.00 92.12 258 GLU A N 1
ATOM 2096 C CA . GLU A 1 258 ? -10.793 23.776 -16.381 1.00 92.12 258 GLU A CA 1
ATOM 2097 C C . GLU A 1 258 ? -10.156 22.621 -17.165 1.00 92.12 258 GLU A C 1
ATOM 2099 O O . GLU A 1 258 ? -9.335 21.878 -16.611 1.00 92.12 258 GLU A O 1
ATOM 2104 N N . PRO A 1 259 ? -10.454 22.502 -18.471 1.00 92.81 259 PRO A N 1
ATOM 2105 C CA . PRO A 1 259 ? -9.757 21.590 -19.367 1.00 92.81 259 PRO A CA 1
ATOM 2106 C C . PRO A 1 259 ? -8.231 21.774 -19.368 1.00 92.81 259 PRO A C 1
ATOM 2108 O O . PRO A 1 259 ? -7.712 22.890 -19.279 1.00 92.81 259 PRO A O 1
ATOM 2111 N N . ASN A 1 260 ? -7.501 20.673 -19.580 1.00 88.44 260 ASN A N 1
ATOM 2112 C CA . ASN A 1 260 ? -6.031 20.630 -19.517 1.00 88.44 260 ASN A CA 1
ATOM 2113 C C . ASN A 1 260 ? -5.322 21.667 -20.404 1.00 88.44 260 ASN A C 1
ATOM 2115 O O . ASN A 1 260 ? -4.242 22.125 -20.047 1.00 88.44 260 ASN A O 1
ATOM 2119 N N . TYR A 1 261 ? -5.895 22.014 -21.559 1.00 86.94 261 TYR A N 1
ATOM 2120 C CA . TYR A 1 261 ? -5.282 22.951 -22.505 1.00 86.94 261 TYR A CA 1
ATOM 2121 C C . TYR A 1 261 ? -5.425 24.424 -22.092 1.00 86.94 261 TYR A C 1
ATOM 2123 O O . TYR A 1 261 ? -4.631 25.246 -22.543 1.00 86.94 261 TYR A O 1
ATOM 2131 N N . LEU A 1 262 ? -6.408 24.764 -21.249 1.00 91.69 262 LEU A N 1
ATOM 2132 C CA . LEU A 1 262 ? -6.583 26.121 -20.712 1.00 91.69 262 LEU A CA 1
ATOM 2133 C C . LEU A 1 262 ? -5.735 26.343 -19.463 1.00 91.69 262 LEU A C 1
ATOM 2135 O O . LEU A 1 262 ? -5.227 27.438 -19.239 1.00 91.69 262 LEU A O 1
ATOM 2139 N N . ASN A 1 263 ? -5.542 25.289 -18.674 1.00 89.19 263 ASN A N 1
ATOM 2140 C CA . ASN A 1 263 ? -4.870 25.396 -17.395 1.00 89.19 263 ASN A CA 1
ATOM 2141 C C . ASN A 1 263 ? -3.335 25.509 -17.567 1.00 89.19 263 ASN A C 1
ATOM 2143 O O . ASN A 1 263 ? -2.674 24.547 -17.983 1.00 89.19 263 ASN A O 1
ATOM 2147 N N . PRO A 1 264 ? -2.722 26.642 -17.173 1.00 86.12 264 PRO A N 1
ATOM 2148 C CA . PRO A 1 264 ? -1.298 26.893 -17.389 1.00 86.12 264 PRO A CA 1
ATOM 2149 C C . PRO A 1 264 ? -0.395 25.931 -16.609 1.00 86.12 264 PRO A C 1
ATOM 2151 O O . PRO A 1 264 ? 0.728 25.679 -17.034 1.00 86.12 264 PRO A O 1
ATOM 2154 N N . LYS A 1 265 ? -0.875 25.324 -15.512 1.00 82.88 265 LYS A N 1
ATOM 2155 C CA . LYS A 1 265 ? -0.092 24.348 -14.730 1.00 82.88 265 LYS A CA 1
ATOM 2156 C C . LYS A 1 265 ? 0.238 23.078 -15.525 1.00 82.88 265 LYS A C 1
ATOM 2158 O O . LYS A 1 265 ? 1.215 22.394 -15.202 1.00 82.88 265 LYS A O 1
ATOM 2163 N N . PHE A 1 266 ? -0.571 22.759 -16.539 1.00 80.44 266 PHE A N 1
ATOM 2164 C CA . PHE A 1 266 ? -0.376 21.605 -17.422 1.00 80.44 266 PHE A CA 1
AT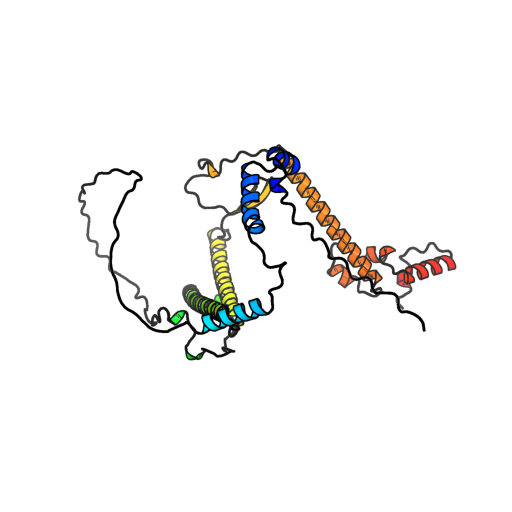OM 2165 C C . PHE A 1 266 ? 0.394 21.934 -18.696 1.00 80.44 266 PHE A C 1
ATOM 2167 O O . PHE A 1 266 ? 0.887 21.021 -19.361 1.00 80.44 266 PHE A O 1
ATOM 2174 N N . ARG A 1 267 ? 0.549 23.219 -19.021 1.00 75.12 267 ARG A N 1
ATOM 2175 C CA . ARG A 1 267 ? 1.335 23.667 -20.164 1.00 75.12 267 ARG A CA 1
ATOM 2176 C C . ARG A 1 267 ? 2.821 23.583 -19.813 1.00 75.12 267 ARG A C 1
ATOM 2178 O O . ARG A 1 267 ? 3.388 24.513 -19.254 1.00 75.12 267 ARG A O 1
ATOM 2185 N N . ARG A 1 268 ? 3.444 22.441 -20.114 1.00 71.12 268 ARG A N 1
ATOM 2186 C CA . ARG A 1 268 ? 4.888 22.220 -19.936 1.00 71.12 268 ARG A CA 1
ATOM 2187 C C . ARG A 1 268 ? 5.545 21.933 -21.279 1.00 71.12 268 ARG A C 1
ATOM 2189 O O . ARG A 1 268 ? 5.168 20.982 -21.965 1.00 71.12 268 ARG A O 1
ATOM 2196 N N . GLU A 1 269 ? 6.527 22.750 -21.639 1.00 66.38 269 GLU A N 1
ATOM 2197 C CA . GLU A 1 269 ? 7.443 22.461 -22.742 1.00 66.38 269 GLU A CA 1
ATOM 2198 C C . GLU A 1 269 ? 8.481 21.432 -22.280 1.00 66.38 269 GLU A C 1
ATOM 2200 O O . GLU A 1 269 ? 8.893 21.427 -21.120 1.00 66.38 269 GLU A O 1
ATOM 2205 N N . ARG A 1 270 ? 8.856 20.506 -23.167 1.00 67.25 270 ARG A N 1
ATOM 2206 C CA . ARG A 1 270 ? 9.784 19.410 -22.856 1.00 67.25 270 ARG A CA 1
ATOM 2207 C C . ARG A 1 270 ? 10.955 19.443 -23.824 1.00 67.25 270 ARG A C 1
ATOM 2209 O O . ARG A 1 270 ? 10.732 19.390 -25.032 1.00 67.25 270 ARG A O 1
ATOM 2216 N N . ASP A 1 271 ? 12.177 19.447 -23.297 1.00 71.44 271 ASP A N 1
ATOM 2217 C CA . ASP A 1 271 ? 13.376 19.242 -24.108 1.00 71.44 271 ASP A CA 1
ATOM 2218 C C . ASP A 1 271 ? 13.561 17.748 -24.405 1.00 71.44 271 ASP A C 1
ATOM 2220 O O . ASP A 1 271 ? 13.926 16.939 -23.551 1.00 71.44 271 ASP A O 1
ATOM 2224 N N . VAL A 1 272 ? 13.254 17.356 -25.638 1.00 74.81 272 VAL A N 1
ATOM 2225 C CA . VAL A 1 272 ? 13.193 15.950 -26.049 1.00 74.81 272 VAL A CA 1
ATOM 2226 C C . VAL A 1 272 ? 14.591 15.331 -26.213 1.00 74.81 272 VAL A C 1
ATOM 2228 O O . VAL A 1 272 ? 14.719 14.104 -26.150 1.00 74.81 272 VAL A O 1
ATOM 2231 N N . ALA A 1 273 ? 15.641 16.129 -26.433 1.00 77.44 273 ALA A N 1
ATOM 2232 C CA . ALA 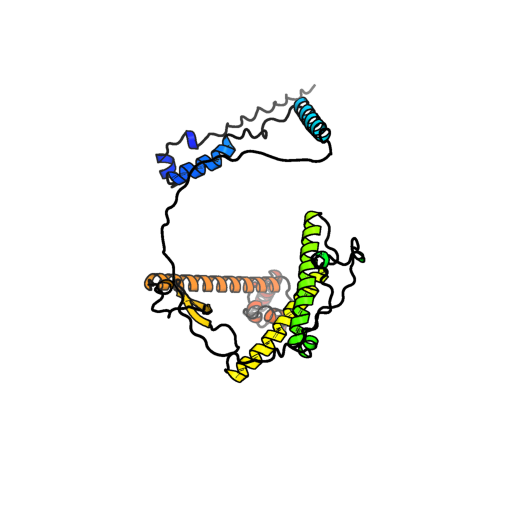A 1 273 ? 16.970 15.616 -26.770 1.00 77.44 273 ALA A CA 1
ATOM 2233 C C . ALA A 1 273 ? 17.704 15.047 -25.545 1.00 77.44 273 ALA A C 1
ATOM 2235 O O . ALA A 1 273 ? 18.134 13.886 -25.563 1.00 77.44 273 ALA A O 1
ATOM 2236 N N . ASP A 1 274 ? 17.771 15.812 -24.456 1.00 85.38 274 ASP A N 1
ATOM 2237 C CA . ASP A 1 274 ? 18.446 15.399 -23.219 1.00 85.38 274 ASP A CA 1
ATOM 2238 C C . ASP A 1 274 ? 17.759 14.197 -22.561 1.00 85.38 274 ASP A C 1
ATOM 2240 O O . ASP A 1 274 ? 18.416 13.254 -22.102 1.00 85.38 274 ASP A O 1
ATOM 2244 N N . ILE A 1 275 ? 16.425 14.159 -22.624 1.00 87.31 275 ILE A N 1
ATOM 2245 C CA . ILE A 1 275 ? 15.610 13.048 -22.124 1.00 87.31 275 ILE A CA 1
ATOM 2246 C C . ILE A 1 275 ? 15.958 11.732 -22.840 1.00 87.31 275 ILE A C 1
ATOM 2248 O O . ILE A 1 275 ? 16.047 10.673 -22.209 1.00 87.31 275 ILE A O 1
ATOM 2252 N N . ARG A 1 276 ? 16.203 11.752 -24.158 1.00 87.62 276 ARG A N 1
ATOM 2253 C CA . ARG A 1 276 ? 16.580 10.539 -24.912 1.00 87.62 276 ARG A CA 1
ATOM 2254 C C . ARG A 1 276 ? 17.922 9.977 -24.448 1.00 87.62 276 ARG A C 1
ATOM 2256 O O . ARG A 1 276 ? 18.044 8.767 -24.254 1.00 87.62 276 ARG A O 1
ATOM 2263 N N . LYS A 1 277 ? 18.916 10.840 -24.227 1.00 91.00 277 LYS A N 1
ATOM 2264 C CA . LYS A 1 277 ? 20.228 10.424 -23.714 1.00 91.00 277 LYS A CA 1
ATOM 2265 C C . LYS A 1 277 ? 20.117 9.883 -22.287 1.00 91.00 277 LYS A C 1
ATOM 2267 O O . LYS A 1 277 ? 20.649 8.812 -21.997 1.00 91.00 277 LYS A O 1
ATOM 2272 N N . PHE A 1 278 ? 19.384 10.579 -21.420 1.00 91.00 278 PHE A N 1
ATOM 2273 C CA . PHE A 1 278 ? 19.150 10.159 -20.038 1.00 91.00 278 PHE A CA 1
ATOM 2274 C C . PHE A 1 278 ? 18.459 8.791 -19.957 1.00 91.00 278 PHE A C 1
ATOM 2276 O O . PHE A 1 278 ? 18.932 7.889 -19.263 1.00 91.00 278 PHE A O 1
ATOM 2283 N N . THR A 1 279 ? 17.376 8.597 -20.712 1.00 90.50 279 THR A N 1
ATOM 2284 C CA . THR A 1 279 ? 16.627 7.330 -20.723 1.00 90.50 279 THR A CA 1
ATOM 2285 C C . THR A 1 279 ? 17.466 6.156 -21.232 1.00 90.50 279 THR A C 1
ATOM 2287 O O . THR A 1 279 ? 17.325 5.045 -20.717 1.00 90.50 279 THR A O 1
ATOM 2290 N N . LEU A 1 280 ? 18.369 6.379 -22.194 1.00 92.12 280 LEU A N 1
ATOM 2291 C CA . LEU A 1 280 ? 19.316 5.362 -22.658 1.00 92.12 280 LEU A CA 1
ATOM 2292 C C . LEU A 1 280 ? 20.295 4.952 -21.549 1.00 92.12 280 LEU A C 1
ATOM 2294 O O . LEU A 1 280 ? 20.401 3.763 -21.246 1.00 92.12 280 LEU A O 1
ATOM 2298 N N . LEU A 1 281 ? 20.940 5.921 -20.892 1.00 94.69 281 LEU A N 1
ATOM 2299 C CA . LEU A 1 281 ? 21.880 5.657 -19.794 1.00 94.69 281 LEU A CA 1
ATOM 2300 C C . LEU A 1 281 ? 21.192 4.985 -18.596 1.00 94.69 281 LEU A C 1
ATOM 2302 O O . LEU A 1 281 ? 21.755 4.094 -17.960 1.00 94.69 281 LEU A O 1
ATOM 2306 N N . MET A 1 282 ? 19.945 5.361 -18.304 1.00 92.94 282 MET A N 1
ATOM 2307 C CA . MET A 1 282 ? 19.146 4.728 -17.255 1.00 92.94 282 MET A CA 1
ATOM 2308 C C . MET A 1 282 ? 18.858 3.255 -17.575 1.00 92.94 282 MET A C 1
ATOM 2310 O O . MET A 1 282 ? 19.018 2.394 -16.707 1.00 92.94 282 MET A O 1
ATOM 2314 N N . LYS A 1 283 ? 18.477 2.944 -18.820 1.00 93.50 283 LYS A N 1
ATOM 2315 C CA . LYS A 1 283 ? 18.267 1.560 -19.273 1.00 93.50 283 LYS A CA 1
ATOM 2316 C C . LYS A 1 283 ? 19.559 0.749 -19.222 1.00 93.50 283 LYS A C 1
ATOM 2318 O O . LYS A 1 283 ? 19.532 -0.400 -18.783 1.00 93.50 283 LYS A O 1
ATOM 2323 N N . GLU A 1 284 ? 20.684 1.341 -19.618 1.00 96.69 284 GLU A N 1
ATOM 2324 C CA . GLU A 1 284 ? 21.999 0.708 -19.513 1.00 96.69 284 GLU A CA 1
ATOM 2325 C C . GLU A 1 284 ? 22.347 0.392 -18.052 1.00 96.69 284 GLU A C 1
ATOM 2327 O O . GLU A 1 284 ? 22.715 -0.741 -17.734 1.00 96.69 284 GLU A O 1
ATOM 2332 N N . LYS A 1 285 ? 22.134 1.341 -17.133 1.00 96.88 285 LYS A N 1
ATOM 2333 C CA . LYS A 1 285 ? 22.329 1.124 -15.694 1.00 96.88 285 LYS A CA 1
ATOM 2334 C C . LYS A 1 285 ? 21.464 -0.027 -15.168 1.00 96.88 285 LYS A C 1
ATOM 2336 O O . LYS A 1 285 ? 21.994 -0.933 -14.525 1.00 96.88 285 LYS A O 1
ATOM 2341 N N . GLN A 1 286 ? 20.168 -0.042 -15.489 1.00 95.62 286 GLN A N 1
ATOM 2342 C CA . GLN A 1 286 ? 19.254 -1.126 -15.100 1.00 95.62 286 GLN A CA 1
ATOM 2343 C C . GLN A 1 286 ? 19.700 -2.482 -15.664 1.00 95.62 286 GLN A C 1
ATOM 2345 O O . GLN A 1 286 ? 19.642 -3.502 -14.974 1.00 95.62 286 GLN A O 1
ATOM 2350 N N . TYR A 1 287 ? 20.176 -2.512 -16.910 1.00 96.50 287 TYR A N 1
ATOM 2351 C CA . TYR A 1 287 ? 20.722 -3.717 -17.526 1.00 96.50 287 TYR A CA 1
ATOM 2352 C C . TYR A 1 287 ? 21.975 -4.212 -16.793 1.00 96.50 287 TYR A C 1
ATOM 2354 O O . TYR A 1 287 ? 22.080 -5.401 -16.477 1.00 96.50 287 TYR A O 1
ATOM 2362 N N . LEU A 1 288 ? 22.906 -3.312 -16.467 1.00 97.38 288 LEU A N 1
ATOM 2363 C CA . LEU A 1 288 ? 24.119 -3.644 -15.722 1.00 97.38 288 LEU A CA 1
ATOM 2364 C C . LEU A 1 288 ? 23.805 -4.150 -14.310 1.00 97.38 288 LEU A C 1
ATOM 2366 O O . LEU A 1 288 ? 24.439 -5.103 -13.858 1.00 97.38 288 LEU A O 1
ATOM 2370 N N . GLU A 1 289 ? 22.822 -3.572 -13.620 1.00 97.38 289 GLU A N 1
ATOM 2371 C CA . GLU A 1 289 ? 22.358 -4.044 -12.309 1.00 97.38 289 GLU A CA 1
ATOM 2372 C C . GLU A 1 289 ? 21.755 -5.449 -12.394 1.00 97.38 289 GLU A C 1
ATOM 2374 O O . GLU A 1 289 ? 22.203 -6.347 -11.677 1.00 97.38 289 GLU A O 1
ATOM 2379 N N . LYS A 1 290 ? 20.836 -5.690 -13.339 1.00 95.44 290 LYS A N 1
ATOM 2380 C CA . LYS A 1 290 ? 20.275 -7.030 -13.593 1.00 95.44 290 LYS A CA 1
ATOM 2381 C C . LYS A 1 290 ? 21.368 -8.046 -13.927 1.00 95.44 290 LYS A C 1
ATOM 2383 O O . LYS A 1 290 ? 21.370 -9.164 -13.410 1.00 95.44 290 LYS A O 1
ATOM 2388 N N . ARG A 1 291 ? 22.351 -7.652 -14.743 1.00 95.12 291 ARG A N 1
ATOM 2389 C CA . ARG A 1 291 ? 23.516 -8.484 -15.072 1.00 95.12 291 ARG A CA 1
ATOM 2390 C C . ARG A 1 291 ? 24.357 -8.793 -13.830 1.00 95.12 291 ARG A C 1
ATOM 2392 O O . ARG A 1 291 ? 24.736 -9.948 -13.644 1.00 95.12 291 ARG A O 1
ATOM 2399 N N . LYS A 1 292 ? 24.631 -7.805 -12.969 1.00 96.25 292 LYS A N 1
ATOM 2400 C CA . LYS A 1 292 ? 25.360 -7.996 -11.701 1.00 96.25 292 LYS A CA 1
ATOM 2401 C C . LYS A 1 292 ? 24.621 -8.962 -10.777 1.00 96.25 292 LYS A C 1
ATOM 2403 O O . LYS A 1 292 ? 25.256 -9.871 -10.249 1.00 96.25 292 LYS A O 1
ATOM 2408 N N . VAL A 1 293 ? 23.305 -8.811 -10.618 1.00 94.50 293 VAL A N 1
ATOM 2409 C CA . VAL A 1 293 ? 22.466 -9.722 -9.820 1.00 94.50 293 VAL A CA 1
ATOM 2410 C C . VAL A 1 293 ? 22.545 -11.145 -10.369 1.00 94.50 293 VAL A C 1
ATOM 2412 O O . VAL A 1 293 ? 22.867 -12.060 -9.615 1.00 94.50 293 VAL A O 1
ATOM 2415 N N . ARG A 1 294 ? 22.393 -11.334 -11.686 1.00 92.56 294 ARG A N 1
ATOM 2416 C CA . ARG A 1 294 ? 22.522 -12.653 -12.331 1.00 92.56 294 ARG A CA 1
ATOM 2417 C C . ARG A 1 294 ? 23.899 -13.284 -12.100 1.00 92.56 294 ARG A C 1
ATOM 2419 O O . ARG A 1 294 ? 23.996 -14.477 -11.824 1.00 92.56 294 ARG A O 1
ATOM 2426 N N . ILE A 1 295 ? 24.971 -12.493 -12.183 1.00 92.44 295 ILE A N 1
ATOM 2427 C CA . ILE A 1 295 ? 26.338 -12.960 -11.900 1.00 92.44 295 ILE A CA 1
ATOM 2428 C C . ILE A 1 295 ? 26.484 -13.357 -10.425 1.00 92.44 295 ILE A C 1
ATOM 2430 O O . ILE A 1 295 ? 27.063 -14.406 -10.149 1.00 92.44 295 ILE A O 1
ATOM 2434 N N . ARG A 1 296 ? 25.945 -12.566 -9.485 1.00 94.25 296 ARG A N 1
ATOM 2435 C CA . ARG A 1 296 ? 25.952 -12.888 -8.047 1.00 94.25 296 ARG A CA 1
ATOM 2436 C C . ARG A 1 296 ? 25.175 -14.168 -7.758 1.00 94.25 296 ARG A C 1
ATOM 2438 O O . ARG A 1 296 ? 25.716 -15.039 -7.092 1.00 94.25 296 ARG A O 1
ATOM 2445 N N . MET A 1 297 ? 23.966 -14.312 -8.303 1.00 92.69 297 MET A N 1
ATOM 2446 C CA . MET A 1 297 ? 23.147 -15.525 -8.178 1.00 92.69 297 MET A CA 1
ATOM 2447 C C . MET A 1 297 ? 23.886 -16.747 -8.728 1.00 92.69 297 MET A C 1
ATOM 2449 O O . MET A 1 297 ? 24.024 -17.748 -8.034 1.00 92.69 297 MET A O 1
ATOM 2453 N N . ARG A 1 298 ? 24.461 -16.645 -9.933 1.00 91.38 298 ARG A N 1
ATOM 2454 C CA . ARG A 1 298 ? 25.294 -17.705 -10.518 1.00 91.38 298 ARG A CA 1
ATOM 2455 C C . ARG A 1 298 ? 26.498 -18.048 -9.635 1.00 91.38 298 ARG A C 1
ATOM 2457 O O . ARG A 1 298 ? 26.791 -19.222 -9.441 1.00 91.38 298 ARG A O 1
ATOM 2464 N N . GLY A 1 299 ? 27.191 -17.044 -9.099 1.00 91.81 299 GLY A N 1
ATOM 2465 C CA . GLY A 1 299 ? 28.309 -17.237 -8.173 1.00 91.81 299 GLY A CA 1
ATOM 2466 C C . GLY A 1 299 ? 27.883 -17.913 -6.868 1.00 91.81 299 GLY A C 1
ATOM 2467 O O . GLY A 1 299 ? 28.573 -18.816 -6.402 1.00 91.81 299 GLY A O 1
ATOM 2468 N N . HIS A 1 300 ? 26.726 -17.529 -6.328 1.00 92.56 300 HIS A N 1
ATOM 2469 C CA . HIS A 1 300 ? 26.128 -18.126 -5.139 1.00 92.56 300 HIS A CA 1
ATOM 2470 C C . HIS A 1 300 ? 25.784 -19.603 -5.366 1.00 92.56 300 HIS A C 1
ATOM 2472 O O . HIS A 1 300 ? 26.206 -20.450 -4.586 1.00 92.56 300 HIS A O 1
ATOM 2478 N N . VAL A 1 301 ? 25.134 -19.937 -6.486 1.00 92.44 301 VAL A N 1
ATOM 2479 C CA . VAL A 1 301 ? 24.848 -21.328 -6.876 1.00 92.44 301 VAL A CA 1
ATOM 2480 C C . VAL A 1 301 ? 26.139 -22.136 -7.038 1.00 92.44 301 VAL A C 1
ATOM 2482 O O . VAL A 1 301 ? 26.245 -23.234 -6.497 1.00 92.44 301 VAL A O 1
ATOM 2485 N N . CYS A 1 302 ? 27.159 -21.594 -7.713 1.00 89.56 302 CYS A N 1
ATOM 2486 C CA . CYS A 1 302 ? 28.460 -22.263 -7.817 1.00 89.56 302 CYS A CA 1
ATOM 2487 C C . CYS A 1 302 ? 29.094 -22.516 -6.442 1.00 89.56 302 CYS A C 1
ATOM 2489 O O . CYS A 1 302 ? 29.681 -23.573 -6.227 1.00 89.56 302 CYS A O 1
ATOM 2491 N N . MET A 1 303 ? 28.983 -21.564 -5.513 1.00 90.19 303 MET A N 1
ATOM 2492 C CA . MET A 1 303 ? 29.495 -21.702 -4.150 1.00 90.19 303 MET A CA 1
ATOM 2493 C C . MET A 1 303 ? 28.733 -22.772 -3.359 1.00 90.19 303 MET A C 1
ATOM 2495 O O . MET A 1 303 ? 29.382 -23.588 -2.704 1.00 90.19 303 MET A O 1
ATOM 2499 N N . LEU A 1 304 ? 27.403 -22.833 -3.489 1.00 90.38 304 LEU A N 1
ATOM 2500 C CA . LEU A 1 304 ? 26.574 -23.877 -2.880 1.00 90.38 304 LEU A CA 1
ATOM 2501 C C . LEU A 1 304 ? 26.946 -25.265 -3.400 1.00 90.38 304 LEU A C 1
ATOM 2503 O O . LEU A 1 304 ? 27.242 -26.141 -2.597 1.00 90.38 304 LEU A O 1
ATOM 2507 N N . LEU A 1 305 ? 27.040 -25.443 -4.721 1.00 88.69 305 LEU A N 1
ATOM 2508 C CA . LEU A 1 305 ? 27.440 -26.718 -5.334 1.00 88.69 305 LEU A CA 1
ATOM 2509 C C . LEU A 1 305 ? 28.862 -27.146 -4.945 1.00 88.69 305 LEU A C 1
ATOM 2511 O O . LEU A 1 305 ? 29.152 -28.341 -4.867 1.00 88.69 305 LEU A O 1
ATOM 2515 N N . ARG A 1 306 ? 29.746 -26.170 -4.701 1.00 87.62 306 ARG A N 1
ATOM 2516 C CA . ARG A 1 306 ? 31.120 -26.407 -4.252 1.00 87.62 306 ARG A CA 1
ATOM 2517 C C . ARG A 1 306 ? 31.182 -26.825 -2.784 1.00 87.62 306 ARG A C 1
ATOM 2519 O O . ARG A 1 306 ? 32.015 -27.656 -2.436 1.00 87.62 306 ARG A O 1
ATOM 2526 N N . ARG A 1 307 ? 30.356 -26.219 -1.924 1.00 87.81 307 ARG A N 1
ATOM 2527 C CA . ARG A 1 307 ? 30.319 -26.497 -0.479 1.00 87.81 307 ARG A CA 1
ATOM 2528 C C . ARG A 1 307 ? 29.514 -27.753 -0.152 1.00 87.81 307 ARG A C 1
ATOM 2530 O O . ARG A 1 307 ? 29.902 -28.481 0.753 1.00 87.81 307 ARG A O 1
ATOM 2537 N N . PHE A 1 308 ? 28.442 -27.999 -0.901 1.00 87.94 308 PHE A N 1
ATOM 2538 C CA . PHE A 1 308 ? 27.504 -29.104 -0.726 1.00 87.94 308 PHE A CA 1
ATOM 2539 C C . PHE A 1 308 ? 27.390 -29.903 -2.034 1.00 87.94 308 PHE A C 1
ATOM 2541 O O . PHE A 1 308 ? 26.522 -29.629 -2.866 1.00 87.94 308 PHE A O 1
ATOM 2548 N N . PRO A 1 309 ? 28.276 -30.892 -2.253 1.00 82.19 309 PRO A N 1
ATOM 2549 C CA . PRO A 1 309 ? 28.324 -31.626 -3.511 1.00 82.19 309 PRO A CA 1
ATOM 2550 C C . PRO A 1 309 ? 27.092 -32.488 -3.810 1.00 82.19 309 PRO A C 1
ATOM 2552 O O . PRO A 1 309 ? 26.845 -32.736 -4.984 1.00 82.19 309 PRO A O 1
ATOM 2555 N N . HIS A 1 310 ? 26.339 -32.926 -2.800 1.00 83.50 310 HIS A N 1
ATOM 2556 C CA . HIS A 1 310 ? 25.169 -33.810 -2.943 1.00 83.50 310 HIS A CA 1
ATOM 2557 C C . HIS A 1 310 ? 23.831 -33.061 -2.804 1.00 83.50 310 HIS A C 1
ATOM 2559 O O . HIS A 1 310 ? 22.836 -33.639 -2.392 1.00 83.50 310 HIS A O 1
ATOM 2565 N N . MET A 1 311 ? 23.812 -31.754 -3.075 1.00 84.25 311 MET A N 1
ATOM 2566 C CA . MET A 1 311 ? 22.601 -30.934 -2.976 1.00 84.25 311 MET A CA 1
ATOM 2567 C C . MET A 1 311 ? 21.620 -31.229 -4.122 1.00 84.25 311 MET A C 1
ATOM 2569 O O . MET A 1 311 ? 22.038 -31.318 -5.278 1.00 84.25 311 MET A O 1
ATOM 2573 N N . ASP A 1 312 ? 20.323 -31.289 -3.807 1.00 88.31 312 ASP A N 1
ATOM 2574 C CA . ASP A 1 312 ? 19.266 -31.521 -4.794 1.00 88.31 312 ASP A CA 1
ATOM 2575 C C . ASP A 1 312 ? 19.197 -30.405 -5.837 1.00 88.31 312 ASP A C 1
ATOM 2577 O O . ASP A 1 312 ? 18.917 -29.233 -5.556 1.00 88.31 312 ASP A O 1
ATOM 2581 N N . MET A 1 313 ? 19.442 -30.797 -7.083 1.00 85.06 313 MET A N 1
ATOM 2582 C CA . MET A 1 313 ? 19.574 -29.881 -8.211 1.00 85.06 313 MET A CA 1
ATOM 2583 C C . MET A 1 313 ? 18.239 -29.247 -8.597 1.00 85.06 313 MET A C 1
ATOM 2585 O O . MET A 1 313 ? 18.209 -28.078 -8.983 1.00 85.06 313 MET A O 1
ATOM 2589 N N . ASP A 1 314 ? 17.147 -30.000 -8.475 1.00 89.56 314 ASP A N 1
ATOM 2590 C CA . ASP A 1 314 ? 15.813 -29.539 -8.857 1.00 89.56 314 ASP A CA 1
ATOM 2591 C C . ASP A 1 314 ? 15.273 -28.518 -7.840 1.00 89.56 314 ASP A C 1
ATOM 2593 O O . ASP A 1 314 ? 14.760 -27.468 -8.230 1.00 89.56 314 ASP A O 1
ATOM 2597 N N . VAL A 1 315 ? 15.527 -28.732 -6.542 1.00 91.00 315 VAL A N 1
ATOM 2598 C CA . VAL A 1 315 ? 15.228 -27.753 -5.478 1.00 91.00 315 VAL A CA 1
ATOM 2599 C C . VAL A 1 315 ? 16.034 -26.467 -5.679 1.00 91.00 315 VAL A C 1
ATOM 2601 O O . VAL A 1 315 ? 15.523 -25.357 -5.509 1.00 91.00 315 VAL A O 1
ATOM 2604 N N . LEU A 1 316 ? 17.305 -26.588 -6.073 1.00 90.56 316 LEU A N 1
ATOM 2605 C CA . LEU A 1 316 ? 18.159 -25.431 -6.332 1.00 90.56 316 LEU A CA 1
ATOM 2606 C C . LEU A 1 316 ? 17.715 -24.656 -7.585 1.00 90.56 316 LEU A C 1
ATOM 2608 O O . LEU A 1 316 ? 17.774 -23.427 -7.593 1.00 90.56 316 LEU A O 1
ATOM 2612 N N . GLN A 1 317 ? 17.224 -25.350 -8.614 1.00 92.62 317 GLN A N 1
ATOM 2613 C CA . GLN A 1 317 ? 16.669 -24.742 -9.826 1.00 92.62 317 GLN A CA 1
ATOM 2614 C C . GLN A 1 317 ? 15.342 -24.021 -9.554 1.00 92.62 317 GLN A C 1
ATOM 2616 O O . GLN A 1 317 ? 15.134 -22.933 -10.088 1.00 92.62 317 GLN A O 1
ATOM 2621 N N . GLN A 1 318 ? 14.481 -24.571 -8.689 1.00 93.75 318 GLN A N 1
ATOM 2622 C CA . GLN A 1 318 ? 13.235 -23.921 -8.267 1.00 93.75 318 GLN A CA 1
ATOM 2623 C C . GLN A 1 318 ? 13.505 -22.601 -7.530 1.00 93.75 318 GLN A C 1
ATOM 2625 O O . GLN A 1 318 ? 12.815 -21.609 -7.754 1.00 93.75 318 GLN A O 1
ATOM 2630 N N . LYS A 1 319 ? 14.540 -22.566 -6.680 1.00 91.88 319 LYS A N 1
ATOM 2631 C CA . LYS A 1 319 ? 14.954 -21.349 -5.962 1.00 91.88 319 LYS A CA 1
ATOM 2632 C C . LYS A 1 319 ? 15.619 -20.306 -6.868 1.00 91.88 319 LYS A C 1
ATOM 2634 O O . LYS A 1 319 ? 15.513 -19.114 -6.589 1.00 91.88 319 LYS A O 1
ATOM 2639 N N . TYR A 1 320 ? 16.308 -20.731 -7.929 1.00 90.69 320 TYR A N 1
ATOM 2640 C CA . TYR A 1 320 ? 17.015 -19.849 -8.867 1.00 90.69 320 TYR A CA 1
ATOM 2641 C C . TYR A 1 320 ? 16.584 -20.106 -10.320 1.00 90.69 320 TYR A C 1
ATOM 2643 O O . TYR A 1 320 ? 17.361 -20.668 -11.097 1.00 90.69 320 TYR A O 1
ATOM 2651 N N . PRO A 1 321 ? 15.382 -19.660 -10.724 1.00 91.38 321 PRO A N 1
ATOM 2652 C CA . PRO A 1 321 ? 14.844 -19.949 -12.055 1.00 91.38 321 PRO A CA 1
ATOM 2653 C C . PRO A 1 321 ? 15.687 -19.345 -13.192 1.00 91.38 321 PRO A C 1
ATOM 2655 O O . PRO A 1 321 ? 15.835 -19.958 -14.243 1.00 91.38 321 PRO A O 1
ATOM 2658 N N . ASP A 1 322 ? 16.319 -18.189 -12.966 1.00 88.88 322 ASP A N 1
ATOM 2659 C CA . ASP A 1 322 ? 17.126 -17.479 -13.973 1.00 88.88 322 ASP A CA 1
ATOM 2660 C C . ASP A 1 322 ? 18.481 -18.142 -14.291 1.00 88.88 322 ASP A C 1
ATOM 2662 O O . ASP A 1 322 ? 19.201 -17.718 -15.203 1.00 88.88 322 ASP A O 1
ATOM 2666 N N . VAL A 1 323 ? 18.895 -19.133 -13.497 1.00 89.00 323 VAL A N 1
ATOM 2667 C CA . VAL A 1 323 ? 20.228 -19.733 -13.561 1.00 89.00 323 VAL A CA 1
ATOM 2668 C C . VAL A 1 323 ? 20.106 -21.215 -13.891 1.00 89.00 323 VAL A C 1
ATOM 2670 O O . VAL A 1 323 ? 19.533 -21.974 -13.127 1.00 89.00 323 VAL A O 1
ATOM 2673 N N . ASN A 1 324 ? 20.724 -21.658 -14.987 1.00 89.31 324 ASN A N 1
ATOM 2674 C CA . ASN A 1 324 ? 20.735 -23.073 -15.373 1.00 89.31 324 ASN A CA 1
ATOM 2675 C C . ASN A 1 324 ? 21.674 -23.894 -14.470 1.00 89.31 324 ASN A C 1
ATOM 2677 O O . ASN A 1 324 ? 22.866 -24.039 -14.764 1.00 89.31 324 ASN A O 1
ATOM 2681 N N . VAL A 1 325 ? 21.145 -24.457 -13.381 1.00 86.44 325 VAL A N 1
ATOM 2682 C CA . VAL A 1 325 ? 21.915 -25.143 -12.327 1.00 86.44 325 VAL A CA 1
ATOM 2683 C C . VAL A 1 325 ? 22.621 -26.397 -12.862 1.00 86.44 325 VAL A C 1
ATOM 2685 O O . VAL A 1 325 ? 23.798 -26.620 -12.569 1.00 86.44 325 VAL A O 1
ATOM 2688 N N . ARG A 1 326 ? 21.956 -27.174 -13.730 1.00 84.69 326 ARG A N 1
ATOM 2689 C CA . ARG A 1 326 ? 22.544 -28.367 -14.377 1.00 84.69 326 ARG A CA 1
ATOM 2690 C C . ARG A 1 326 ? 23.773 -28.025 -15.224 1.00 84.69 326 ARG A C 1
ATOM 2692 O O . ARG A 1 326 ? 24.761 -28.753 -15.205 1.00 84.69 326 ARG A O 1
ATOM 2699 N N . SER A 1 327 ? 23.735 -26.891 -15.929 1.00 85.88 327 SER A N 1
ATOM 2700 C CA . SER A 1 327 ? 24.884 -26.390 -16.694 1.00 85.88 327 SER A CA 1
ATOM 2701 C C . SER A 1 327 ? 26.012 -25.935 -15.769 1.00 85.88 327 SER A C 1
ATOM 2703 O O . SER A 1 327 ? 27.178 -26.198 -16.053 1.00 85.88 327 SER A O 1
ATOM 2705 N N . LEU A 1 328 ? 25.682 -25.295 -14.640 1.00 85.88 328 LEU A N 1
ATOM 2706 C CA . LEU A 1 328 ? 26.686 -24.852 -13.675 1.00 85.88 328 LEU A CA 1
ATOM 2707 C C . LEU A 1 328 ? 27.438 -26.004 -13.035 1.00 85.88 328 LEU A C 1
ATOM 2709 O O . LEU A 1 328 ? 28.646 -25.883 -12.921 1.00 85.88 328 LEU A O 1
ATOM 2713 N N . ARG A 1 329 ? 26.774 -27.113 -12.689 1.00 80.94 329 ARG A N 1
ATOM 2714 C CA . ARG A 1 329 ? 27.421 -28.278 -12.059 1.00 80.94 329 ARG A CA 1
ATOM 2715 C C . ARG A 1 329 ? 28.564 -28.862 -12.880 1.00 80.94 329 ARG A C 1
ATOM 2717 O O . ARG A 1 329 ? 29.561 -29.301 -12.316 1.00 80.94 329 ARG A O 1
ATOM 2724 N N . ARG A 1 330 ? 28.417 -28.836 -14.204 1.00 81.19 330 ARG A N 1
ATOM 2725 C CA . ARG A 1 330 ? 29.431 -29.307 -15.157 1.00 81.19 330 ARG A CA 1
ATOM 2726 C C . ARG A 1 330 ? 30.632 -28.363 -15.245 1.00 81.19 330 ARG A C 1
ATOM 2728 O O . ARG A 1 330 ? 31.647 -28.711 -15.834 1.00 81.19 330 ARG A O 1
ATOM 2735 N N . GLN A 1 331 ? 30.535 -27.151 -14.698 1.00 80.81 331 GLN A N 1
ATOM 2736 C CA . GLN A 1 331 ? 31.615 -26.175 -14.764 1.00 80.81 331 GLN A CA 1
ATOM 2737 C C . GLN A 1 331 ? 32.642 -26.437 -13.670 1.00 80.81 331 GLN A C 1
ATOM 2739 O O . GLN A 1 331 ? 32.327 -26.568 -12.492 1.00 80.81 331 GLN A O 1
ATOM 2744 N N . LYS A 1 332 ? 33.919 -26.338 -14.037 1.00 77.06 332 LYS A N 1
ATOM 2745 C CA . LYS A 1 332 ? 35.048 -26.420 -13.100 1.00 77.06 332 LYS A CA 1
ATOM 2746 C C . LYS A 1 332 ? 34.902 -25.514 -11.867 1.00 77.06 332 LYS A C 1
ATOM 2748 O O . LYS A 1 332 ? 35.364 -25.864 -10.791 1.00 77.06 332 LYS A O 1
ATOM 2753 N N . ARG A 1 333 ? 34.248 -24.354 -12.005 1.00 77.94 333 ARG A N 1
ATOM 2754 C CA . ARG A 1 333 ? 34.053 -23.380 -10.914 1.00 77.94 333 ARG A CA 1
ATOM 2755 C C . ARG A 1 333 ? 33.119 -23.865 -9.797 1.00 77.94 333 ARG A C 1
ATOM 2757 O O . ARG A 1 333 ? 33.212 -23.331 -8.696 1.00 77.94 333 ARG A O 1
ATOM 2764 N N . SER A 1 334 ? 32.231 -24.822 -10.067 1.00 78.06 334 SER A N 1
ATOM 2765 C CA . SER A 1 334 ? 31.344 -25.414 -9.055 1.00 78.06 334 SER A CA 1
ATOM 2766 C C . SER A 1 334 ? 31.911 -26.683 -8.421 1.00 78.06 334 SER A C 1
ATOM 2768 O O . SER A 1 334 ? 31.343 -27.175 -7.452 1.00 78.06 334 SER A O 1
ATOM 2770 N N . LEU A 1 335 ? 33.001 -27.234 -8.963 1.00 75.75 335 LEU A N 1
ATOM 2771 C CA . LEU A 1 335 ? 33.660 -28.418 -8.420 1.00 75.75 335 LEU A CA 1
ATOM 2772 C C . LEU A 1 335 ? 34.653 -27.989 -7.331 1.00 75.75 335 LEU A C 1
ATOM 2774 O O . LEU A 1 335 ? 35.459 -27.078 -7.525 1.00 75.75 335 LEU A O 1
ATOM 2778 N N . GLY A 1 336 ? 34.583 -28.624 -6.160 1.00 68.38 336 GLY A N 1
ATOM 2779 C CA . GLY A 1 336 ? 35.580 -28.438 -5.102 1.00 68.38 336 GLY A CA 1
ATOM 2780 C C . GLY A 1 336 ? 36.968 -28.918 -5.542 1.00 68.38 336 GLY A C 1
ATOM 2781 O O . GLY A 1 336 ? 37.084 -29.784 -6.409 1.00 68.38 336 GLY A O 1
ATOM 2782 N N . HIS A 1 337 ? 38.029 -28.385 -4.925 1.00 66.81 337 HIS A N 1
ATOM 2783 C CA . HIS A 1 337 ? 39.419 -28.722 -5.275 1.00 66.81 337 HIS A CA 1
ATOM 2784 C C . HIS A 1 337 ? 39.714 -30.235 -5.222 1.00 66.81 337 HIS A C 1
ATOM 2786 O O . HIS A 1 337 ? 40.450 -30.740 -6.066 1.00 66.81 337 HIS A O 1
ATOM 2792 N N . HIS A 1 338 ? 39.098 -30.967 -4.288 1.00 62.00 338 HIS A N 1
ATOM 2793 C CA . HIS A 1 338 ? 39.280 -32.415 -4.137 1.00 62.00 338 HIS A CA 1
ATOM 2794 C C . HIS A 1 338 ? 38.652 -33.227 -5.283 1.00 62.00 338 HIS A C 1
ATOM 2796 O O . HIS A 1 338 ? 39.320 -34.087 -5.851 1.00 62.00 338 HIS A O 1
ATOM 2802 N N . LEU A 1 339 ? 37.419 -32.897 -5.687 1.00 60.72 339 LEU A N 1
ATOM 2803 C CA . LEU A 1 339 ? 36.727 -33.553 -6.806 1.00 60.72 339 LEU A CA 1
ATOM 2804 C C . LEU A 1 339 ? 37.413 -33.253 -8.144 1.00 60.72 339 LEU A C 1
ATOM 2806 O O . LEU A 1 339 ? 37.572 -34.137 -8.977 1.00 60.72 339 LEU A O 1
ATOM 2810 N N . TYR A 1 340 ? 37.888 -32.020 -8.334 1.00 61.38 340 TYR A N 1
ATOM 2811 C CA . TYR A 1 340 ? 38.637 -31.644 -9.534 1.00 61.38 340 TYR A CA 1
ATOM 2812 C C . TYR A 1 340 ? 39.955 -32.426 -9.677 1.00 61.38 340 TYR A C 1
ATOM 2814 O O . TYR A 1 340 ? 40.290 -32.871 -10.773 1.00 61.38 340 TYR A O 1
ATOM 2822 N N . ASN A 1 341 ? 40.695 -32.621 -8.579 1.00 60.28 341 ASN A N 1
ATOM 2823 C CA . ASN A 1 341 ? 41.948 -33.377 -8.602 1.00 60.28 341 ASN A CA 1
ATOM 2824 C C . ASN A 1 341 ? 41.718 -34.878 -8.821 1.00 60.28 341 ASN A C 1
ATOM 2826 O O . ASN A 1 341 ? 42.491 -35.490 -9.548 1.00 60.28 341 ASN A O 1
ATOM 2830 N N . GLN A 1 342 ? 40.648 -35.455 -8.265 1.00 60.59 342 GLN A N 1
ATOM 2831 C CA . GLN A 1 342 ? 40.258 -36.839 -8.556 1.00 60.59 342 GLN A CA 1
ATOM 2832 C C . GLN A 1 342 ? 39.903 -37.016 -10.038 1.00 60.59 342 GLN A C 1
ATOM 2834 O O . GLN A 1 342 ? 40.487 -37.869 -10.691 1.00 60.59 342 GLN A O 1
ATOM 2839 N N . ILE A 1 343 ? 39.066 -36.149 -10.615 1.00 62.75 343 ILE A N 1
ATOM 2840 C CA . ILE A 1 343 ? 38.712 -36.203 -12.048 1.00 62.75 343 ILE A CA 1
ATOM 2841 C C . ILE A 1 343 ? 39.956 -36.075 -12.943 1.00 62.75 343 ILE A C 1
ATOM 2843 O O . ILE A 1 343 ? 40.104 -36.807 -13.919 1.00 62.75 343 ILE A O 1
ATOM 2847 N N . LYS A 1 344 ? 40.893 -35.186 -12.587 1.00 56.25 344 LYS A N 1
ATOM 2848 C CA . LYS A 1 344 ? 42.151 -34.996 -13.325 1.00 56.25 344 LYS A CA 1
ATOM 2849 C C . LYS A 1 344 ? 43.090 -36.209 -13.227 1.00 56.25 344 LYS A C 1
ATOM 2851 O O . LYS A 1 344 ? 43.757 -36.530 -14.204 1.00 56.25 344 LYS A O 1
ATOM 2856 N N . LEU A 1 345 ? 43.163 -36.862 -12.065 1.00 55.31 345 LEU A N 1
ATOM 2857 C CA . LEU A 1 345 ? 43.995 -38.052 -11.845 1.00 55.31 345 LEU A CA 1
ATOM 2858 C C . LEU A 1 345 ? 43.414 -39.304 -12.518 1.00 55.31 345 LEU A C 1
ATOM 2860 O O . LEU A 1 345 ? 44.181 -40.113 -13.028 1.00 55.31 345 LEU A O 1
ATOM 2864 N N . TRP A 1 346 ? 42.086 -39.442 -12.559 1.00 52.19 346 TRP A N 1
ATOM 2865 C CA . TRP A 1 346 ? 41.402 -40.530 -13.266 1.00 52.19 346 TRP A CA 1
ATOM 2866 C C . TRP A 1 346 ? 41.528 -40.386 -14.790 1.00 52.19 346 TRP A C 1
ATOM 2868 O O . TRP A 1 346 ? 41.954 -41.329 -15.450 1.00 52.19 346 TRP A O 1
ATOM 2878 N N . GLY A 1 347 ? 41.320 -39.183 -15.342 1.00 54.16 347 GLY A N 1
ATOM 2879 C CA . GLY A 1 347 ? 41.547 -38.930 -16.774 1.00 54.16 347 GLY A CA 1
ATOM 2880 C C . GLY A 1 347 ? 43.006 -39.130 -17.218 1.00 54.16 347 GLY A C 1
ATOM 2881 O O . GLY A 1 347 ? 43.260 -39.574 -18.332 1.00 54.16 347 GLY A O 1
ATOM 2882 N N . ALA A 1 348 ? 43.980 -38.873 -16.336 1.00 54.00 348 ALA A N 1
ATOM 2883 C CA . ALA A 1 348 ? 45.399 -39.117 -16.615 1.00 54.00 348 ALA A CA 1
ATOM 2884 C C . ALA A 1 348 ? 45.803 -40.604 -16.557 1.00 54.00 348 ALA A C 1
ATOM 2886 O O . ALA A 1 348 ? 46.850 -40.962 -17.091 1.00 54.00 348 ALA A O 1
ATOM 2887 N N . ARG A 1 349 ? 45.010 -41.464 -15.901 1.00 48.66 349 ARG A N 1
ATOM 2888 C CA . ARG A 1 349 ? 45.307 -42.895 -15.733 1.00 48.66 349 ARG A CA 1
ATOM 2889 C C . ARG A 1 349 ? 44.689 -43.760 -16.842 1.00 48.66 349 ARG A C 1
ATOM 2891 O O . ARG A 1 349 ? 45.224 -44.826 -17.118 1.00 48.66 349 ARG A O 1
ATOM 2898 N N . GLU A 1 350 ? 43.623 -43.293 -17.495 1.00 49.12 350 GLU A N 1
ATOM 2899 C CA . GLU A 1 350 ? 42.889 -44.069 -18.511 1.00 49.12 350 GLU A CA 1
ATOM 2900 C C . GLU A 1 350 ? 43.073 -43.578 -19.960 1.00 49.12 350 GLU A C 1
ATOM 2902 O O . GLU A 1 350 ? 42.629 -44.251 -20.880 1.00 49.12 350 GLU A O 1
ATOM 2907 N N . GLY A 1 351 ? 43.763 -42.458 -20.211 1.00 44.91 351 GLY A N 1
ATOM 2908 C CA . GLY A 1 351 ? 44.088 -42.026 -21.582 1.00 44.91 351 GLY A CA 1
ATOM 2909 C C . GLY A 1 351 ? 42.896 -41.53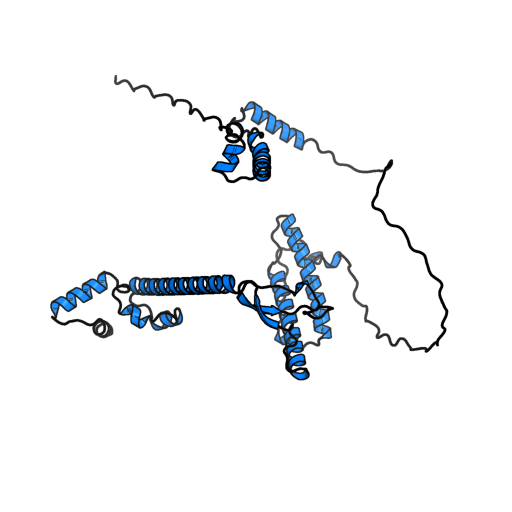4 -22.417 1.00 44.91 351 GLY A C 1
ATOM 2910 O O . GLY A 1 351 ? 43.019 -41.414 -23.633 1.00 44.91 351 GLY A O 1
ATOM 2911 N N . TRP A 1 352 ? 41.763 -41.216 -21.785 1.00 44.38 352 TRP A N 1
ATOM 2912 C CA . TRP A 1 352 ? 40.581 -40.654 -22.444 1.00 44.38 352 TRP A CA 1
ATOM 2913 C C . TRP A 1 352 ? 40.467 -39.148 -22.182 1.00 44.38 352 TRP A C 1
ATOM 2915 O O . TRP A 1 352 ? 40.674 -38.675 -21.062 1.00 44.38 352 TRP A O 1
ATOM 2925 N N . GLU A 1 353 ? 40.083 -38.381 -23.205 1.00 41.72 353 GLU A N 1
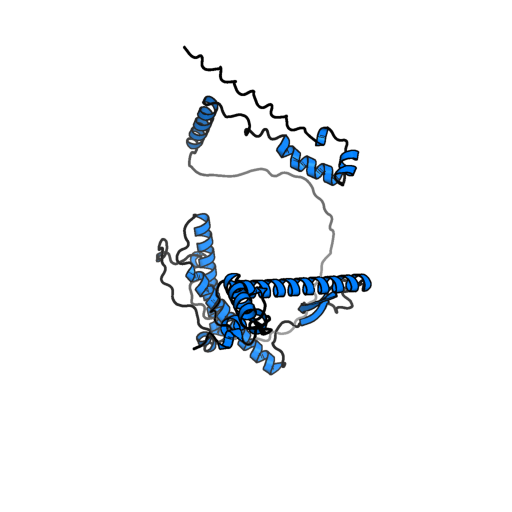ATOM 2926 C CA . GLU A 1 353 ? 39.555 -37.023 -23.038 1.00 41.72 353 GLU A CA 1
ATOM 2927 C C . GLU A 1 353 ? 38.210 -37.117 -22.297 1.00 41.72 353 GLU A C 1
ATOM 2929 O O . GLU A 1 353 ? 37.143 -37.210 -22.897 1.00 41.72 353 GLU A O 1
ATOM 2934 N N . VAL A 1 354 ? 38.254 -37.165 -20.962 1.00 46.41 354 VAL A N 1
ATOM 2935 C CA . VAL A 1 354 ? 37.044 -37.288 -20.141 1.00 46.41 354 VAL A CA 1
ATOM 2936 C C . VAL A 1 354 ? 36.247 -35.985 -20.227 1.00 46.41 354 VAL A C 1
ATOM 2938 O O . VAL A 1 354 ? 36.554 -34.984 -19.569 1.00 46.41 354 VAL A O 1
ATOM 2941 N N . SER A 1 355 ? 35.188 -35.999 -21.035 1.00 47.44 355 SER A N 1
ATOM 2942 C CA . SER A 1 355 ? 34.129 -34.999 -20.975 1.00 47.44 355 SER A CA 1
ATOM 2943 C C . SER A 1 355 ? 33.440 -35.097 -19.610 1.00 47.44 355 SER A C 1
ATOM 2945 O O . SER A 1 355 ? 33.147 -36.181 -19.115 1.00 47.44 355 SER A O 1
ATOM 2947 N N . CYS A 1 356 ? 33.134 -33.959 -18.979 1.00 43.78 356 CYS A N 1
ATOM 2948 C CA . CYS A 1 356 ? 32.492 -33.895 -17.652 1.00 43.78 356 CYS A CA 1
ATOM 2949 C C . CYS A 1 356 ? 31.115 -34.599 -17.562 1.00 43.78 356 CYS A C 1
ATOM 2951 O O . CYS A 1 356 ? 30.506 -34.596 -16.491 1.00 43.78 356 CYS A O 1
ATOM 2953 N N . GLN A 1 357 ? 30.599 -35.147 -18.666 1.00 46.03 357 GLN A N 1
ATOM 2954 C CA . GLN A 1 357 ? 29.352 -35.903 -18.733 1.00 46.03 357 GLN A CA 1
ATOM 2955 C C . GLN A 1 357 ? 29.477 -37.331 -18.177 1.00 46.03 357 GLN A C 1
ATOM 2957 O O . GLN A 1 357 ? 28.522 -37.791 -17.558 1.00 46.03 357 GLN A O 1
ATOM 2962 N N . ASP A 1 358 ? 30.648 -37.965 -18.282 1.00 39.38 358 ASP A N 1
ATOM 2963 C CA . ASP A 1 358 ? 30.802 -39.405 -17.999 1.00 39.38 358 ASP A CA 1
ATOM 2964 C C . ASP A 1 358 ? 31.105 -39.715 -16.520 1.00 39.38 358 ASP A C 1
ATOM 2966 O O . ASP A 1 358 ? 30.940 -40.836 -16.046 1.00 39.38 358 ASP A O 1
ATOM 2970 N N . VAL A 1 359 ? 31.500 -38.703 -15.739 1.00 50.19 359 VAL A N 1
ATOM 2971 C CA . VAL A 1 359 ? 31.917 -38.873 -14.332 1.00 50.19 359 VAL A CA 1
ATOM 2972 C C . VAL A 1 359 ? 30.726 -39.038 -13.378 1.00 50.19 359 VAL A C 1
ATOM 2974 O O . VAL A 1 359 ? 30.841 -39.691 -12.343 1.00 50.19 359 VAL A O 1
ATOM 2977 N N . TYR A 1 360 ? 29.570 -38.448 -13.694 1.00 46.72 360 TYR A N 1
ATOM 2978 C CA . TYR A 1 360 ? 28.415 -38.465 -12.785 1.00 46.72 360 TYR A CA 1
ATOM 2979 C C . TYR A 1 360 ? 27.566 -39.736 -12.882 1.00 46.72 360 TYR A C 1
ATOM 2981 O O . TYR A 1 360 ? 26.840 -40.028 -11.939 1.00 46.72 360 TYR A O 1
ATOM 2989 N N . THR A 1 361 ? 27.685 -40.510 -13.962 1.00 45.94 361 THR A N 1
ATOM 2990 C CA . THR A 1 361 ? 27.021 -41.814 -14.115 1.00 45.94 361 THR A CA 1
ATOM 2991 C C . THR A 1 361 ? 27.691 -42.933 -13.313 1.00 45.94 361 THR A C 1
ATOM 2993 O O . THR A 1 361 ? 27.032 -43.917 -13.005 1.00 45.94 361 THR A O 1
ATOM 2996 N N . CYS A 1 362 ? 28.957 -42.780 -12.905 1.00 38.94 362 CYS A N 1
ATOM 2997 C CA . CYS A 1 362 ? 29.681 -43.805 -12.137 1.00 38.94 362 CYS A CA 1
ATOM 2998 C C . CYS A 1 362 ? 29.519 -43.711 -10.608 1.00 38.94 362 CYS A C 1
ATOM 3000 O O . CYS A 1 362 ? 29.954 -44.615 -9.907 1.00 38.94 362 CYS A O 1
ATOM 3002 N N . PHE A 1 363 ? 28.917 -42.641 -10.072 1.00 40.72 363 PHE A N 1
ATOM 3003 C CA . PHE A 1 363 ? 28.757 -42.440 -8.618 1.00 40.72 363 PHE A CA 1
ATOM 3004 C C . PHE A 1 363 ? 27.326 -42.672 -8.099 1.00 40.72 363 PHE A C 1
ATOM 3006 O O . PHE A 1 363 ? 27.050 -42.414 -6.929 1.00 40.72 363 PHE A O 1
ATOM 3013 N N . THR A 1 364 ? 26.420 -43.161 -8.948 1.00 36.16 364 THR A N 1
ATOM 3014 C CA . THR A 1 364 ? 25.078 -43.625 -8.566 1.00 36.16 364 THR A CA 1
ATOM 3015 C C . THR A 1 364 ? 24.951 -45.118 -8.860 1.00 36.16 364 THR A C 1
ATOM 3017 O O . THR A 1 364 ? 24.364 -45.493 -9.873 1.00 36.16 364 THR A O 1
ATOM 3020 N N . VAL A 1 365 ? 25.529 -45.943 -7.984 1.00 32.34 365 VAL A N 1
ATOM 3021 C CA . VAL A 1 365 ? 25.168 -47.351 -7.751 1.00 32.34 365 VAL A CA 1
ATOM 3022 C C . VAL A 1 365 ? 25.197 -47.586 -6.251 1.00 32.34 365 VAL A C 1
ATOM 3024 O O . VAL A 1 365 ? 26.180 -47.125 -5.624 1.00 32.34 365 VAL A O 1
#